Protein 5VOG (pdb70)

Organism: Neisseria gonorrhoeae (NCBI:txid485)

Solvent-accessible surface area: 9625 Å² total; per-residue (Å²): 211,74,107,55,112,92,35,53,28,22,90,88,28,1,74,156,23,0,125,50,2,6,102,92,4,65,113,57,70,52,138,5,53,0,0,0,0,5,4,55,21,0,90,60,0,0,121,28,0,97,75,64,30,148,12,74,54,54,33,0,28,17,46,100,110,110,22,110,66,113,82,54,98,89,119,33,20,33,90,98,108,25,20,111,121,24,48,120,102,5,132,42,90,23,0,0,0,2,17,30,40,1,44,37,46,48,28,10,39,52,0,0,114,34,0,88,156,64,78,23,102,30,7,0,1,0,0,0,0,27,9,104,72,97,53,86,7,65,45,28,176,72,15,48,59,25,10,3,61,85,12,107,64,67,109,9,31,16,3,59,110,31,193,80,70,110,71,10,58,131,52,4,58,80,56,179

Nearest PDB structures (foldseek):
  5vog-assembly1_A-2  TM=1.006E+00  e=4.637E-36  Neisseria gonorrhoeae
  1o57-assembly2_C  TM=6.724E-01  e=1.767E-07  Bacillus subtilis
  6hgs-assembly2_A  TM=7.470E-01  e=2.954E-06  Homo sapiens
  7rmw-assembly2_D  TM=6.927E-01  e=2.216E-06  Bacillus subtilis
  3g6w-assembly1_A  TM=6.531E-01  e=8.313E-06  Saccharolobus solfataricus

Foldseek 3Di:
DDDFAEAFDAPVNLLVLLLQLLVVVVVVPAQAQEEEEEPDQFPSSRVSNCVRNVHYYHYWYKDWDFDQDPNDTDTAIDTPGDPVVPDPVQAQGEYEYEGAEAQQCRVVQVVQVVCVVGRYNAYEYEYAEYEDDHHPHDDDPRHHYTYSDYDYNHHYDYCVVDPPNVVSVVRNVVVD

Secondary structure (DSSP, 8-state):
--SS-EEE--HHHHHHHHHHHHHHHHHT----SEEEEEETTTHHHHHHHHHHH---EEEEEEEEEEEEETTEEEEEEEEEE--SSPPGGGTT--EEEEEEEESSSHHHHHHHHHHTTS--S-EEEEEEEEE-S--SS---TT--EEEEEEE-S-EEE-GGG-SSHHHHHHHHHTT-

Structure (mmCIF, N/CA/C/O backbone):
data_5VOG
#
_entry.id   5VOG
#
_cell.length_a   81.270
_cell.length_b   103.930
_cell.length_c   105.540
_cell.angle_alpha   90.000
_cell.angle_beta   90.000
_cell.angle_gamma   90.000
#
_symmetry.space_group_name_H-M   'F 2 2 2'
#
loop_
_entity.id
_entity.type
_entity.pdbx_description
1 polymer 'Putative phosphoribosyltransferase'
2 non-polymer 1,2-ETHANEDIOL
3 non-polymer "GUANOSINE-5',3'-TETRAPHOSPHATE"
4 non-polymer 'MAGNESIUM ION'
5 water water
#
loop_
_atom_site.group_PDB
_atom_site.id
_atom_site.type_symbol
_atom_site.label_atom_id
_atom_site.label_alt_id
_atom_site.label_comp_id
_atom_site.label_asym_id
_atom_site.label_entity_id
_atom_site.label_seq_id
_atom_site.pdbx_PDB_ins_code
_atom_site.Cartn_x
_atom_site.Cartn_y
_atom_site.Cartn_z
_atom_site.occupancy
_atom_site.B_iso_or_equiv
_atom_site.auth_seq_id
_atom_site.auth_comp_id
_atom_site.auth_asym_id
_atom_site.auth_atom_id
_atom_site.pdbx_PDB_model_num
ATOM 1 N N . HIS A 1 7 ? -1.936 -4.384 16.859 1.00 98.78 -1 HIS A N 1
ATOM 2 C CA . HIS A 1 7 ? -2.201 -5.351 15.799 1.00 98.39 -1 HIS A CA 1
ATOM 3 C C . HIS A 1 7 ? -1.519 -4.950 14.493 1.00 98.05 -1 HIS A C 1
ATOM 4 O O . HIS A 1 7 ? -1.617 -3.804 14.053 1.00 98.75 -1 HIS A O 1
ATOM 11 N N . HIS A 1 8 ? -0.823 -5.908 13.884 1.00 96.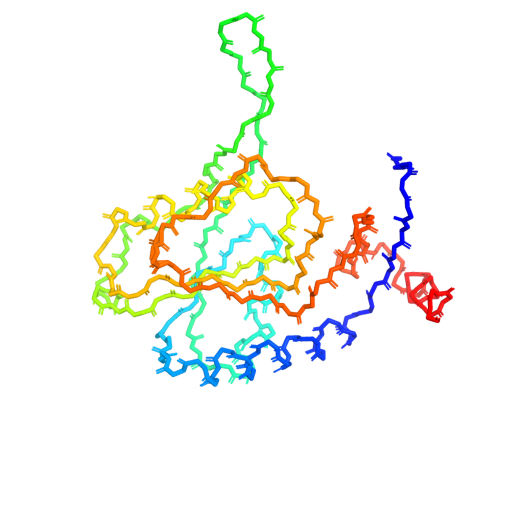28 0 HIS A N 1
ATOM 12 C CA . HIS A 1 8 ? -0.172 -5.716 12.598 1.00 94.00 0 HIS A CA 1
ATOM 13 C C . HIS A 1 8 ? -0.602 -6.832 11.655 1.00 91.22 0 HIS A C 1
ATOM 14 O O . HIS A 1 8 ? -1.048 -7.898 12.086 1.00 91.61 0 HIS A O 1
ATOM 21 N N . MET A 1 9 ? -0.465 -6.577 10.354 1.00 87.31 1 MET A N 1
ATOM 22 C CA . MET A 1 9 ? -0.881 -7.525 9.328 1.00 82.73 1 MET A CA 1
ATOM 23 C C . MET A 1 9 ? 0.286 -8.153 8.577 1.00 77.32 1 MET A C 1
ATOM 24 O O . MET A 1 9 ? 0.058 -8.991 7.697 1.00 78.19 1 MET A O 1
ATOM 26 N N . LYS A 1 10 ? 1.520 -7.777 8.892 1.00 70.13 2 LYS A N 1
ATOM 27 C CA . LYS A 1 10 ? 2.697 -8.325 8.237 1.00 62.59 2 LYS A CA 1
ATOM 28 C C . LYS A 1 10 ? 3.320 -9.422 9.096 1.00 54.11 2 LYS A C 1
ATOM 29 O O . LYS A 1 10 ? 2.882 -9.700 10.214 1.00 51.74 2 LYS A O 1
ATOM 31 N N . GLN A 1 11 ? 4.355 -10.056 8.552 1.00 47.58 3 GLN A N 1
ATOM 32 C CA . GLN A 1 11 ? 5.097 -11.021 9.344 1.00 44.15 3 GLN A CA 1
ATOM 33 C C . GLN A 1 11 ? 5.803 -10.316 10.490 1.00 39.99 3 GLN A C 1
ATOM 34 O O . GLN A 1 11 ? 6.045 -9.105 10.459 1.00 40.03 3 GLN A O 1
ATOM 40 N N . LYS A 1 12 ? 6.135 -11.093 11.513 1.00 36.80 4 LYS A N 1
ATOM 41 C CA . LYS A 1 12 ? 6.725 -10.556 12.726 1.00 34.88 4 LYS A CA 1
ATOM 42 C C . LYS A 1 12 ? 7.987 -11.333 13.059 1.00 33.95 4 LYS A C 1
ATOM 43 O O . LYS A 1 12 ? 8.113 -12.515 12.729 1.00 34.71 4 LYS A O 1
ATOM 49 N N . ILE A 1 13 ? 8.924 -10.657 13.717 1.00 32.15 5 ILE A N 1
ATOM 50 C CA . ILE A 1 13 ? 10.173 -11.277 14.130 1.00 30.45 5 ILE A CA 1
ATOM 51 C C . ILE A 1 13 ? 10.527 -10.754 15.516 1.00 29.72 5 ILE A C 1
ATOM 52 O O . ILE A 1 13 ? 10.221 -9.610 15.866 1.00 30.21 5 ILE A O 1
ATOM 57 N N . TRP A 1 14 ? 11.126 -11.627 16.323 1.00 29.46 6 TRP A N 1
ATOM 58 C CA . TRP A 1 14 ? 11.614 -11.302 17.658 1.00 27.99 6 TRP A CA 1
ATOM 59 C C . TRP A 1 14 ? 13.121 -11.508 17.701 1.00 28.20 6 TRP A C 1
ATOM 60 O O . TRP A 1 14 ? 13.630 -12.518 17.202 1.00 30.51 6 TRP A O 1
ATOM 71 N N . TYR A 1 15 ? 13.833 -10.563 18.315 1.00 27.41 7 TYR A N 1
ATOM 72 C CA . TYR A 1 15 ? 15.279 -10.636 18.460 1.00 27.66 7 TYR A CA 1
ATOM 73 C C . TYR A 1 15 ? 15.643 -10.615 19.935 1.00 27.78 7 TYR A C 1
ATOM 74 O O . TYR A 1 15 ? 15.099 -9.815 20.701 1.00 28.37 7 TYR A O 1
ATOM 83 N N . THR A 1 16 ? 16.575 -11.479 20.328 1.00 27.93 8 THR A N 1
ATOM 84 C CA . THR A 1 16 ? 17.076 -11.445 21.693 1.00 27.18 8 THR A CA 1
ATOM 85 C C . THR A 1 16 ? 18.039 -10.272 21.870 1.00 26.29 8 THR A C 1
ATOM 86 O O . THR A 1 16 ? 18.538 -9.693 20.903 1.00 26.64 8 THR A O 1
ATOM 90 N N . TYR A 1 17 ? 18.300 -9.920 23.134 1.00 25.72 9 TYR A N 1
ATOM 91 C CA . TYR A 1 17 ? 19.337 -8.929 23.408 1.00 24.27 9 TYR A CA 1
ATOM 92 C C . TYR A 1 17 ? 20.659 -9.338 22.777 1.00 24.58 9 TYR A C 1
ATOM 93 O O . TYR A 1 17 ? 21.348 -8.513 22.171 1.00 24.98 9 TYR A O 1
ATOM 102 N N . ASP A 1 18 ? 21.027 -10.617 22.905 1.00 26.00 10 ASP A N 1
ATOM 103 C CA . ASP A 1 18 ? 22.298 -11.082 22.355 1.00 26.98 10 ASP A CA 1
ATOM 104 C C . ASP A 1 18 ? 22.308 -11.020 20.832 1.00 26.77 10 ASP A C 1
ATOM 105 O O . ASP A 1 18 ? 23.339 -10.686 20.234 1.00 27.39 10 ASP A O 1
ATOM 110 N N . ASP A 1 19 ? 21.185 -11.367 20.186 1.00 27.59 11 ASP A N 1
ATOM 111 C CA . ASP A 1 19 ? 21.078 -11.206 18.735 1.00 27.35 11 ASP A CA 1
ATOM 112 C C . ASP A 1 19 ? 21.464 -9.791 18.328 1.00 25.61 11 ASP A C 1
ATOM 113 O O . ASP A 1 19 ? 22.215 -9.578 17.369 1.00 26.99 11 ASP A O 1
ATOM 118 N N . ILE A 1 20 ? 20.936 -8.805 19.051 1.00 25.18 12 ILE A N 1
ATOM 119 C CA . ILE A 1 20 ? 21.159 -7.413 18.689 1.00 24.47 12 ILE A CA 1
ATOM 120 C C . ILE A 1 20 ? 22.596 -7.008 18.981 1.00 24.62 12 ILE A C 1
ATOM 121 O O . ILE A 1 20 ? 23.239 -6.326 18.174 1.00 25.06 12 ILE A O 1
ATOM 126 N N . HIS A 1 21 ? 23.133 -7.451 20.123 1.00 24.58 13 HIS A N 1
ATOM 127 C CA . HIS A 1 21 ? 24.536 -7.208 20.450 1.00 25.11 13 HIS A CA 1
ATOM 128 C C . HIS A 1 21 ? 25.463 -7.688 19.334 1.00 25.19 13 HIS A C 1
ATOM 129 O O . HIS A 1 21 ? 26.401 -6.975 18.950 1.00 25.62 13 HIS A O 1
ATOM 136 N N . ARG A 1 22 ? 25.200 -8.880 18.781 1.00 26.79 14 ARG A N 1
ATOM 137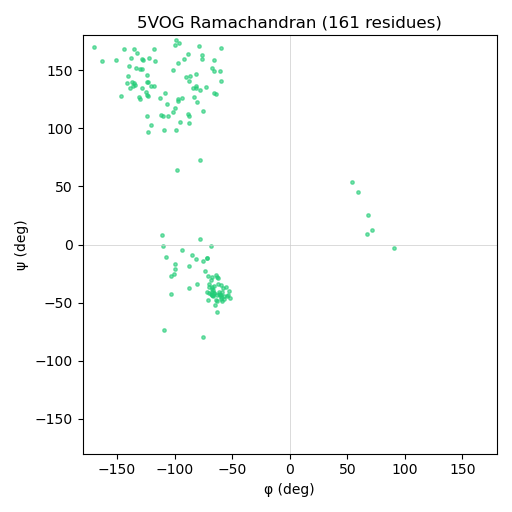 C CA A ARG A 1 22 ? 26.046 -9.404 17.709 0.36 27.30 14 ARG A CA 1
ATOM 138 C CA B ARG A 1 22 ? 26.042 -9.408 17.708 0.64 28.04 14 ARG A CA 1
ATOM 139 C C . ARG A 1 22 ? 25.952 -8.546 16.452 1.00 26.80 14 ARG A C 1
ATOM 140 O O . ARG A 1 22 ? 26.957 -8.339 15.758 1.00 27.51 14 ARG A O 1
ATOM 155 N N . VAL A 1 23 ? 24.756 -8.041 16.133 1.00 25.88 15 VAL A N 1
ATOM 156 C CA . VAL A 1 23 ? 24.615 -7.151 14.982 1.00 26.04 15 VAL A CA 1
ATOM 157 C C . VAL A 1 23 ? 25.373 -5.850 15.221 1.00 25.36 15 VAL A C 1
ATOM 158 O O . VAL A 1 23 ? 26.032 -5.326 14.317 1.00 25.81 15 VAL A O 1
ATOM 162 N N . ILE A 1 24 ? 25.290 -5.306 16.440 1.00 24.70 16 ILE A N 1
ATOM 163 C CA . ILE A 1 24 ? 25.993 -4.063 16.754 1.00 23.64 16 ILE A CA 1
ATOM 164 C C . ILE A 1 24 ? 27.504 -4.231 16.588 1.00 24.28 16 ILE A C 1
ATOM 165 O O . ILE A 1 24 ? 28.187 -3.335 16.077 1.00 24.97 16 ILE A O 1
ATOM 170 N N . LYS A 1 25 ? 28.054 -5.371 17.025 1.00 24.49 17 LYS A N 1
ATOM 171 C CA . LYS A 1 25 ? 29.476 -5.630 16.806 1.00 26.31 17 LYS A CA 1
ATOM 172 C C . LYS A 1 25 ? 29.820 -5.577 15.320 1.00 26.31 17 LYS A C 1
ATOM 173 O O . LYS A 1 25 ? 30.820 -4.965 14.919 1.00 27.56 17 LYS A O 1
ATOM 179 N N . ALA A 1 26 ? 28.985 -6.195 14.484 1.00 26.95 18 ALA A N 1
ATOM 180 C CA . ALA A 1 26 ? 29.229 -6.171 13.044 1.00 28.60 18 ALA A CA 1
ATOM 181 C C . ALA A 1 26 ? 29.048 -4.767 12.476 1.00 28.16 18 ALA A C 1
ATOM 182 O O . ALA A 1 26 ? 29.767 -4.367 11.549 1.00 29.41 18 ALA A O 1
ATOM 184 N N . LEU A 1 27 ? 28.083 -4.014 13.006 1.00 26.99 19 LEU A N 1
ATOM 185 C CA . LEU A 1 27 ? 27.881 -2.637 12.566 1.00 26.07 19 LEU A CA 1
ATOM 186 C C . LEU A 1 27 ? 29.100 -1.778 12.877 1.00 25.25 19 LEU A C 1
ATOM 187 O O . LEU A 1 27 ? 29.539 -0.978 12.041 1.00 25.92 19 LEU A O 1
ATOM 192 N N . ALA A 1 28 ? 29.668 -1.934 14.075 1.00 26.09 20 ALA A N 1
ATOM 193 C CA . ALA A 1 28 ? 30.885 -1.200 14.411 1.00 27.70 20 ALA A CA 1
ATOM 194 C C . ALA A 1 28 ? 32.003 -1.500 13.424 1.00 29.52 20 ALA A C 1
ATOM 195 O O . ALA A 1 28 ? 32.782 -0.608 13.070 1.00 30.31 20 ALA A O 1
ATOM 197 N N . GLU A 1 29 ? 32.101 -2.753 12.972 1.00 31.44 21 GLU A N 1
ATOM 198 C CA A GLU A 1 29 ? 33.141 -3.110 12.012 0.57 33.82 21 GLU A CA 1
ATOM 199 C CA B GLU A 1 29 ? 33.142 -3.109 12.015 0.43 33.45 21 GLU A CA 1
ATOM 200 C C . GLU A 1 29 ? 32.894 -2.451 10.661 1.00 33.23 21 GLU A C 1
ATOM 201 O O . GLU A 1 29 ? 33.841 -2.005 10.000 1.00 35.61 21 GLU A O 1
ATOM 212 N N . LYS A 1 30 ? 31.629 -2.374 10.233 1.00 31.83 22 LYS A N 1
ATOM 213 C CA . LYS A 1 30 ? 31.313 -1.667 8.991 1.00 32.14 22 LYS A CA 1
ATOM 214 C C . LYS A 1 30 ? 31.732 -0.205 9.073 1.00 32.32 22 LYS A C 1
ATOM 215 O O . LYS A 1 30 ? 32.283 0.353 8.113 1.00 33.37 22 LYS A O 1
ATOM 221 N N . ILE A 1 31 ? 31.453 0.435 10.209 1.00 30.33 23 ILE A N 1
ATOM 222 C CA . ILE A 1 31 ? 31.814 1.836 10.401 1.00 29.97 23 ILE A CA 1
ATOM 223 C C . ILE A 1 31 ? 33.327 2.000 10.360 1.00 32.29 23 ILE A C 1
ATOM 224 O O . ILE A 1 31 ? 33.860 2.858 9.645 1.00 32.97 23 ILE A O 1
ATOM 229 N N . ARG A 1 32 ? 34.043 1.161 11.110 1.00 33.75 24 ARG A N 1
ATOM 230 C CA . ARG A 1 32 ? 35.497 1.269 11.166 1.00 36.26 24 ARG A CA 1
ATOM 231 C C . ARG A 1 32 ? 36.127 1.093 9.793 1.00 40.29 24 ARG A C 1
ATOM 232 O O . ARG A 1 32 ? 37.136 1.737 9.486 1.00 42.60 24 ARG A O 1
ATOM 234 N N . ASN A 1 33 ? 35.544 0.243 8.952 1.00 40.56 25 ASN A N 1
ATOM 235 C CA . ASN A 1 33 ? 36.107 -0.026 7.636 1.00 41.89 25 ASN A CA 1
ATOM 236 C C . ASN A 1 33 ? 35.867 1.099 6.637 1.00 40.90 25 ASN A C 1
ATOM 237 O O . ASN A 1 33 ? 36.521 1.118 5.586 1.00 41.87 25 ASN A O 1
ATOM 242 N N . ALA A 1 34 ? 34.963 2.034 6.938 1.00 40.12 26 ALA A N 1
ATOM 243 C CA . ALA A 1 34 ? 34.690 3.146 6.035 1.00 40.53 26 ALA A CA 1
ATOM 244 C C . ALA A 1 34 ? 35.701 4.279 6.156 1.00 42.07 26 ALA A C 1
ATOM 245 O O . ALA A 1 34 ? 35.712 5.169 5.299 1.00 44.83 26 ALA A O 1
ATOM 247 N N . GLY A 1 35 ? 36.541 4.281 7.186 1.00 40.88 27 GLY A N 1
ATOM 248 C CA . GLY A 1 35 ? 37.679 5.173 7.226 1.00 42.79 27 GLY A CA 1
ATOM 249 C C . GLY A 1 35 ? 37.462 6.527 7.868 1.00 42.58 27 GLY A C 1
ATOM 250 O O . GLY A 1 35 ? 38.423 7.303 7.961 1.00 46.09 27 GLY A O 1
ATOM 251 N N . VAL A 1 36 ? 36.247 6.849 8.301 1.00 39.21 28 VAL A N 1
ATOM 252 C CA . VAL A 1 36 ? 35.989 8.070 9.052 1.00 37.80 28 VAL A CA 1
ATOM 253 C C . VAL A 1 36 ? 35.976 7.709 10.530 1.00 35.06 28 VAL A C 1
ATOM 254 O O . VAL A 1 36 ? 35.212 6.833 10.956 1.00 34.63 28 VAL A O 1
ATOM 258 N N . LYS A 1 37 ? 36.827 8.368 11.311 1.00 34.53 29 LYS A N 1
ATOM 259 C CA . LYS A 1 37 ? 36.869 8.166 12.756 1.00 33.47 29 LYS A CA 1
ATOM 260 C C . LYS A 1 37 ? 35.886 9.130 13.406 1.00 31.33 29 LYS A C 1
ATOM 261 O O . LYS A 1 37 ? 36.092 10.348 13.382 1.00 33.03 29 LYS A O 1
ATOM 267 N N . TYR A 1 38 ? 34.819 8.593 13.986 1.00 29.11 30 TYR A N 1
ATOM 268 C CA . TYR A 1 38 ? 33.847 9.441 14.651 1.00 27.11 30 TYR A CA 1
ATOM 269 C C . TYR A 1 38 ? 34.331 9.792 16.050 1.00 27.08 30 TYR A C 1
ATOM 270 O O . TYR A 1 38 ? 35.033 9.015 16.706 1.00 28.57 30 TYR A O 1
ATOM 279 N N . ASP A 1 39 ? 33.979 11.002 16.481 1.00 26.39 31 ASP A N 1
ATOM 280 C CA . ASP A 1 39 ? 34.417 11.544 17.757 1.00 26.76 31 ASP A CA 1
ATOM 281 C C . ASP A 1 39 ? 33.366 11.415 18.843 1.00 25.65 31 ASP A C 1
ATOM 282 O O . ASP A 1 39 ? 33.716 11.434 20.030 1.00 26.12 31 ASP A O 1
ATOM 287 N N . ALA A 1 40 ? 32.102 11.259 18.465 1.00 24.34 32 ALA A N 1
ATOM 288 C CA . ALA A 1 40 ? 31.013 11.113 19.418 1.00 23.49 32 ALA A CA 1
ATOM 289 C C . ALA A 1 40 ? 29.812 10.543 18.682 1.00 21.97 32 ALA A C 1
ATOM 290 O O . ALA A 1 40 ? 29.713 10.644 17.454 1.00 24.24 32 ALA A O 1
ATOM 292 N N . MET A 1 41 ? 28.913 9.927 19.448 1.00 21.33 33 MET A N 1
ATOM 293 C CA . MET A 1 41 ? 27.605 9.498 18.973 1.00 20.30 33 MET A CA 1
ATOM 294 C C . MET A 1 41 ? 26.552 10.493 19.437 1.00 20.30 33 MET A C 1
ATOM 295 O O . MET A 1 41 ? 26.696 11.128 20.486 1.00 22.27 33 MET A O 1
ATOM 300 N N . ILE A 1 42 ? 25.493 10.630 18.645 1.00 19.70 34 ILE A N 1
ATOM 301 C CA . ILE A 1 42 ? 24.279 11.320 19.073 1.00 21.01 34 ILE A CA 1
ATOM 302 C C . ILE A 1 42 ? 23.158 10.294 18.972 1.00 20.06 34 ILE A C 1
ATOM 303 O O . ILE A 1 42 ? 22.684 9.979 17.869 1.00 21.15 34 ILE A O 1
ATOM 308 N N . ALA A 1 43 ? 22.753 9.741 20.117 1.00 20.50 35 ALA A N 1
ATOM 309 C CA . ALA A 1 43 ? 21.681 8.755 20.150 1.00 20.34 35 ALA A CA 1
ATOM 310 C C . ALA A 1 43 ? 20.334 9.457 20.113 1.00 20.16 35 ALA A C 1
ATOM 311 O O . ALA A 1 43 ? 20.121 10.441 20.819 1.00 23.67 35 ALA A O 1
ATOM 313 N N . ILE A 1 44 ? 19.415 8.940 19.304 1.00 19.22 36 ILE A N 1
ATOM 314 C CA . ILE A 1 44 ? 18.047 9.447 19.277 1.00 20.21 36 ILE A CA 1
ATOM 315 C C . ILE A 1 44 ? 17.216 8.569 20.209 1.00 19.75 36 ILE A C 1
ATOM 316 O O . ILE A 1 44 ? 16.886 7.434 19.866 1.00 21.61 36 ILE A O 1
ATOM 321 N N . GLY A 1 45 ? 16.864 9.087 21.390 1.00 20.75 37 GLY A N 1
ATOM 322 C CA . GLY A 1 45 ? 16.024 8.320 22.286 1.00 21.02 37 GLY A CA 1
ATOM 323 C C . GLY A 1 45 ? 14.572 8.321 21.836 1.00 22.16 37 GLY A C 1
ATOM 324 O O . GLY A 1 45 ? 14.146 9.187 21.075 1.00 23.17 37 GLY A O 1
ATOM 325 N N . GLY A 1 46 ? 13.791 7.342 22.300 1.00 21.48 38 GLY A N 1
ATOM 326 C CA . GLY A 1 46 ? 14.239 6.309 23.220 1.00 21.95 38 GLY A CA 1
ATOM 327 C C . GLY A 1 46 ? 14.848 5.094 22.539 1.00 21.57 38 GLY A C 1
ATOM 328 O O . GLY A 1 46 ? 15.582 4.333 23.177 1.00 22.28 38 GLY A O 1
ATOM 329 N N . GLY A 1 47 ? 14.560 4.928 21.244 1.00 22.03 39 GLY A N 1
ATOM 330 C CA . GLY A 1 47 ? 14.949 3.712 20.546 1.00 22.24 39 GLY A CA 1
ATOM 331 C C . GLY A 1 47 ? 16.442 3.587 20.312 1.00 22.03 39 GLY A C 1
ATOM 332 O O . GLY A 1 47 ? 16.966 2.472 20.214 1.00 21.78 39 GLY A O 1
ATOM 333 N N . GLY A 1 48 ? 17.155 4.713 20.228 1.00 20.64 40 GLY A N 1
ATOM 334 C CA . GLY A 1 48 ? 18.581 4.656 19.952 1.00 20.38 40 GLY A CA 1
ATOM 335 C C . GLY A 1 48 ? 19.481 4.453 21.160 1.00 19.86 40 GLY A C 1
ATOM 336 O O . GLY A 1 48 ? 20.682 4.232 20.987 1.00 20.42 40 GLY A O 1
ATOM 337 N N . PHE A 1 49 ? 18.935 4.535 22.379 1.00 19.20 41 PHE A N 1
ATOM 338 C CA . PHE A 1 49 ? 19.776 4.495 23.572 1.00 18.86 41 PHE A CA 1
ATOM 339 C C . PHE A 1 49 ? 20.494 3.155 23.715 1.00 19.37 41 PHE A C 1
ATOM 340 O O . PHE A 1 49 ? 21.697 3.111 23.988 1.00 20.08 41 PHE A O 1
ATOM 348 N N . ILE A 1 50 ? 19.773 2.048 23.577 1.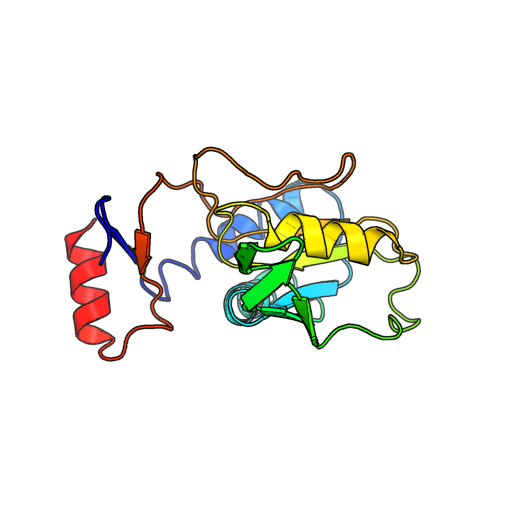00 19.59 42 ILE A N 1
ATOM 349 C CA . ILE A 1 50 ? 20.418 0.753 23.796 1.00 19.33 42 ILE A CA 1
ATOM 350 C C . ILE A 1 50 ? 21.382 0.453 22.647 1.00 19.16 42 ILE A C 1
ATOM 351 O O . ILE A 1 50 ? 22.538 0.105 22.912 1.00 20.24 42 ILE A O 1
ATOM 356 N N . PRO A 1 51 ? 20.995 0.603 21.372 1.00 19.81 43 PRO A N 1
ATOM 357 C CA . PRO A 1 51 ? 22.000 0.466 20.296 1.00 20.00 43 PRO A CA 1
ATOM 358 C C . PRO A 1 51 ? 23.237 1.337 20.481 1.00 19.85 43 PRO A C 1
ATOM 359 O O . PRO A 1 51 ? 24.356 0.862 20.227 1.00 20.14 43 PRO A O 1
ATOM 363 N N . ALA A 1 52 ? 23.074 2.589 20.937 1.00 20.00 44 ALA A N 1
ATOM 364 C CA . ALA A 1 52 ? 24.237 3.464 21.102 1.00 19.66 44 ALA A CA 1
ATOM 365 C C . ALA A 1 52 ? 25.162 2.966 22.207 1.00 20.46 44 ALA A C 1
ATOM 366 O O . ALA A 1 52 ? 26.388 2.977 22.044 1.00 21.07 44 ALA A O 1
ATOM 368 N N . ARG A 1 53 ? 24.609 2.541 23.350 1.00 19.23 45 ARG A N 1
ATOM 369 C CA . ARG A 1 53 ? 25.495 2.080 24.416 1.00 20.11 45 ARG A CA 1
ATOM 370 C C . ARG A 1 53 ? 26.150 0.750 24.053 1.00 20.82 45 ARG A C 1
ATOM 371 O O . ARG A 1 53 ? 27.320 0.527 24.398 1.00 21.57 45 ARG A O 1
ATOM 379 N N . MET A 1 54 ? 25.444 -0.122 23.320 1.00 21.33 46 MET A N 1
ATOM 380 C CA . MET A 1 54 ? 26.104 -1.311 22.786 1.00 21.98 46 MET A CA 1
ATOM 381 C C . MET A 1 54 ? 27.228 -0.923 21.833 1.00 22.42 46 MET A C 1
ATOM 382 O O . MET A 1 54 ? 28.323 -1.499 21.874 1.00 23.68 46 MET A O 1
ATOM 387 N N . LEU A 1 55 ? 26.976 0.064 20.969 1.00 21.93 47 LEU A N 1
ATOM 388 C CA A LEU A 1 55 ? 28.006 0.502 20.039 0.50 22.43 47 LEU A CA 1
ATOM 389 C CA B LEU A 1 55 ? 28.011 0.507 20.037 0.50 21.39 47 LEU A CA 1
ATOM 390 C C . LEU A 1 55 ? 29.213 1.089 20.765 1.00 22.71 47 LEU A C 1
ATOM 391 O O . LEU A 1 55 ? 30.339 0.986 20.273 1.00 24.35 47 LEU A O 1
ATOM 400 N N . ARG A 1 56 ? 29.003 1.703 21.940 1.00 22.39 48 ARG A N 1
ATOM 401 C CA . ARG A 1 56 ? 30.133 2.288 22.660 1.00 21.92 48 ARG A CA 1
ATOM 402 C C . ARG A 1 56 ? 31.140 1.229 23.079 1.00 24.05 48 ARG A C 1
ATOM 403 O O . ARG A 1 56 ? 32.333 1.526 23.212 1.00 25.39 48 ARG A O 1
ATOM 411 N N . CYS A 1 57 ? 30.679 -0.006 23.289 1.00 24.14 49 CYS A N 1
ATOM 412 C CA . CYS A 1 57 ? 31.589 -1.101 23.606 1.00 25.33 49 CYS A CA 1
ATOM 413 C C . CYS A 1 57 ? 32.667 -1.240 22.543 1.00 26.55 49 CYS A C 1
ATOM 414 O O . CYS A 1 57 ? 33.829 -1.538 22.852 1.00 28.89 49 CYS A O 1
ATOM 417 N N . PHE A 1 58 ? 32.300 -1.006 21.285 1.00 25.05 50 PHE A N 1
ATOM 418 C CA . PHE A 1 58 ? 33.185 -1.227 20.157 1.00 26.11 50 PHE A CA 1
ATOM 419 C C . PHE A 1 58 ? 33.788 0.049 19.592 1.00 27.55 50 PHE A C 1
ATOM 420 O O . PHE A 1 58 ? 34.889 -0.003 19.044 1.00 31.77 50 PHE A O 1
ATOM 428 N N . LEU A 1 59 ? 33.120 1.194 19.730 1.00 27.22 51 LEU A N 1
ATOM 429 C CA . LEU A 1 59 ? 33.645 2.441 19.179 1.00 26.74 51 LEU A CA 1
ATOM 430 C C . LEU A 1 59 ? 34.328 3.330 20.209 1.00 27.70 51 LEU A C 1
ATOM 431 O O . LEU A 1 59 ? 35.179 4.143 19.833 1.00 27.64 51 LEU A O 1
ATOM 436 N N . GLU A 1 60 ? 33.962 3.212 21.485 1.00 29.00 52 GLU A N 1
ATOM 437 C CA . GLU A 1 60 ? 34.618 3.916 22.591 1.00 29.36 52 GLU A CA 1
ATOM 438 C C . GLU A 1 60 ? 34.673 5.425 22.360 1.00 27.43 52 GLU A C 1
ATOM 439 O O . GLU A 1 60 ? 35.731 6.057 22.433 1.00 29.38 52 GLU A O 1
ATOM 445 N N . ILE A 1 61 ? 33.505 6.002 22.089 1.00 26.06 53 ILE A N 1
ATOM 446 C CA . ILE A 1 61 ? 33.333 7.446 21.959 1.00 25.35 53 ILE A CA 1
ATOM 447 C C . ILE A 1 61 ? 32.101 7.840 22.767 1.00 23.54 53 ILE A C 1
ATOM 448 O O . ILE A 1 61 ? 31.189 7.017 22.943 1.00 23.31 53 ILE A O 1
ATOM 453 N N . PRO A 1 62 ? 32.036 9.066 23.286 1.00 23.70 54 PRO A N 1
ATOM 454 C CA . PRO A 1 62 ? 30.918 9.444 24.164 1.00 22.81 54 PRO A CA 1
ATOM 455 C C . PRO A 1 62 ? 29.587 9.505 23.431 1.00 21.18 54 PRO A C 1
ATOM 456 O O . PRO A 1 62 ? 29.523 9.813 22.235 1.00 22.35 54 PRO A O 1
ATOM 460 N N . ILE A 1 63 ? 28.510 9.255 24.183 1.00 21.26 55 ILE A N 1
ATOM 461 C CA . ILE A 1 63 ? 27.149 9.273 23.657 1.00 20.45 55 ILE A CA 1
ATOM 462 C C . ILE A 1 63 ? 26.461 10.544 24.135 1.00 21.01 55 ILE A C 1
ATOM 463 O O . ILE A 1 63 ? 26.139 10.678 25.321 1.00 25.02 55 ILE A O 1
ATOM 468 N N . TYR A 1 64 ? 26.195 11.458 23.213 1.00 20.87 56 TYR A N 1
ATOM 469 C CA . TYR A 1 64 ? 25.267 12.553 23.446 1.00 21.38 56 TYR A CA 1
ATOM 470 C C . TYR A 1 64 ? 23.860 12.094 23.068 1.00 21.49 56 TYR A C 1
ATOM 471 O O . TYR A 1 64 ? 23.682 11.078 22.394 1.00 22.01 56 TYR A O 1
ATOM 480 N N . ALA A 1 65 ? 22.848 12.842 23.515 1.00 22.70 57 ALA A N 1
ATOM 481 C CA . ALA A 1 65 ? 21.476 12.379 23.337 1.00 24.17 57 ALA A CA 1
ATOM 482 C C . ALA A 1 65 ? 20.542 13.494 22.888 1.00 21.84 57 ALA A C 1
ATOM 483 O O . ALA A 1 65 ? 20.628 14.631 23.357 1.00 23.86 57 ALA A O 1
ATOM 485 N N . VAL A 1 66 ? 19.647 13.148 21.965 1.00 21.46 58 VAL A N 1
ATOM 486 C CA . VAL A 1 66 ? 18.459 13.927 21.655 1.00 21.50 58 VAL A CA 1
ATOM 487 C C . VAL A 1 66 ? 17.297 12.950 21.734 1.00 22.45 58 VAL A C 1
ATOM 488 O O . VAL A 1 66 ? 17.487 11.736 21.659 1.00 23.14 58 VAL A O 1
ATOM 492 N N . THR A 1 67 ? 16.083 13.476 21.906 1.00 20.62 59 THR A N 1
ATOM 493 C CA . THR A 1 67 ? 14.907 12.616 21.835 1.00 21.69 59 THR A CA 1
ATOM 494 C C . THR A 1 67 ? 13.843 13.305 20.998 1.00 22.22 59 THR A C 1
ATOM 495 O O . THR A 1 67 ? 13.641 14.520 21.099 1.00 23.93 59 THR A O 1
ATOM 499 N N . THR A 1 68 ? 13.174 12.519 20.164 1.00 22.61 60 THR A N 1
ATOM 500 C CA . THR A 1 68 ? 12.039 12.975 19.384 1.00 23.38 60 THR A CA 1
ATOM 501 C C . THR A 1 68 ? 10.830 12.115 19.715 1.00 24.98 60 THR A C 1
ATOM 502 O O . THR A 1 68 ? 10.959 10.993 20.211 1.00 26.16 60 THR A O 1
ATOM 506 N N . ALA A 1 69 ? 9.650 12.643 19.409 1.00 24.55 61 ALA A N 1
ATOM 507 C CA . ALA A 1 69 ? 8.423 11.874 19.535 1.00 24.36 61 ALA A CA 1
ATOM 508 C C . ALA A 1 69 ? 7.425 12.394 18.516 1.00 25.80 61 ALA A C 1
ATOM 509 O O . ALA A 1 69 ? 7.549 13.513 18.015 1.00 26.85 61 ALA A O 1
ATOM 511 N N . TYR A 1 70 ? 6.446 11.558 18.188 1.00 25.16 62 TYR A N 1
ATOM 512 C CA . TYR A 1 70 ? 5.348 11.998 17.347 1.00 26.46 62 TYR A CA 1
ATOM 513 C C . TYR A 1 70 ? 4.256 12.609 18.212 1.00 28.83 62 TYR A C 1
ATOM 514 O O . TYR A 1 70 ? 3.976 12.130 19.317 1.00 30.89 62 TYR A O 1
ATOM 523 N N . TYR A 1 71 ? 3.658 13.688 17.712 1.00 31.16 63 TYR A N 1
ATOM 524 C CA A TYR A 1 71 ? 2.578 14.368 18.407 0.47 33.14 63 TYR A CA 1
ATOM 525 C CA B TYR A 1 71 ? 2.593 14.403 18.398 0.53 32.71 63 TYR A CA 1
ATOM 526 C C . TYR A 1 71 ? 1.443 14.636 17.431 1.00 35.12 63 TYR A C 1
ATOM 527 O O . TYR A 1 71 ? 1.641 14.698 16.216 1.00 36.11 63 TYR A O 1
ATOM 544 N N . ASP A 1 72 ? 0.241 14.783 17.976 1.00 38.90 64 ASP A N 1
ATOM 545 C CA . ASP A 1 72 ? -0.940 15.043 17.156 1.00 46.43 64 ASP A CA 1
ATOM 546 C C . ASP A 1 72 ? -0.917 16.497 16.695 1.00 55.16 64 ASP A C 1
ATOM 547 O O . ASP A 1 72 ? -1.015 17.418 17.513 1.00 57.03 64 ASP A O 1
ATOM 552 N N . SER A 1 73 ? -0.790 16.705 15.386 1.00 61.13 65 SER A N 1
ATOM 553 C CA . SER A 1 73 ? -0.644 18.031 14.798 1.00 68.19 65 SER A CA 1
ATOM 554 C C . SER A 1 73 ? -1.880 18.373 13.976 1.00 73.85 65 SER A C 1
ATOM 555 O O . SER A 1 73 ? -2.266 17.615 13.080 1.00 72.50 65 SER A O 1
ATOM 558 N N . ASP A 1 74 ? -2.486 19.517 14.277 1.00 80.02 66 ASP A N 1
ATOM 559 C CA . ASP A 1 74 ? -3.705 19.976 13.615 1.00 86.17 66 ASP A CA 1
ATOM 560 C C . ASP A 1 74 ? -3.348 21.163 12.725 1.00 91.41 66 ASP A C 1
ATOM 561 O O . ASP A 1 74 ? -3.242 22.297 13.202 1.00 91.58 66 ASP A O 1
ATOM 566 N N . ASN A 1 75 ? -3.173 20.901 11.432 1.00 96.23 67 ASN A N 1
ATOM 567 C CA . ASN A 1 75 ? -2.822 21.929 10.461 1.00 100.94 67 ASN A CA 1
ATOM 568 C C . ASN A 1 75 ? -3.744 21.823 9.257 1.00 104.97 67 ASN A C 1
ATOM 569 O O . ASN A 1 75 ? -3.882 20.745 8.670 1.00 105.32 67 ASN A O 1
ATOM 571 N N . GLU A 1 76 ? -4.373 22.944 8.898 1.00 108.25 68 GLU A N 1
ATOM 572 C CA . GLU A 1 76 ? -5.218 23.042 7.706 1.00 111.03 68 GLU A CA 1
ATOM 573 C C . GLU A 1 76 ? -6.378 22.047 7.754 1.00 112.29 68 GLU A C 1
ATOM 574 O O . GLU A 1 76 ? -6.685 21.365 6.774 1.00 113.28 68 GLU A O 1
ATOM 576 N N . GLY A 1 77 ? -7.029 21.969 8.912 1.00 111.52 69 GLY A N 1
ATOM 577 C CA . GLY A 1 77 ? -8.219 21.148 9.049 1.00 109.45 69 GLY A CA 1
ATOM 578 C C . GLY A 1 77 ? -7.984 19.657 8.958 1.00 106.02 69 GLY A C 1
ATOM 579 O O . GLY A 1 77 ? -8.900 18.915 8.589 1.00 106.98 69 GLY A O 1
ATOM 580 N N . GLN A 1 78 ? -6.780 19.194 9.287 1.00 100.12 70 GLN A N 1
ATOM 581 C CA . GLN A 1 78 ? -6.465 17.772 9.245 1.00 93.30 70 GLN A CA 1
ATOM 582 C C . GLN A 1 78 ? -5.472 17.461 10.353 1.00 84.79 70 GLN A C 1
ATOM 583 O O . GLN A 1 78 ? -4.435 18.123 10.457 1.00 85.70 70 GLN A O 1
ATOM 585 N N . VAL A 1 79 ? -5.788 16.462 11.172 1.00 75.17 71 VAL A N 1
ATOM 586 C CA . VAL A 1 79 ? -4.938 16.065 12.289 1.00 66.35 71 VAL A CA 1
ATOM 587 C C . VAL A 1 79 ? -4.124 14.848 11.873 1.00 59.82 71 VAL A C 1
ATOM 588 O O . VAL A 1 79 ? -4.683 13.788 11.566 1.00 57.62 71 VAL A O 1
ATOM 592 N N . THR A 1 80 ? -2.804 15.003 11.859 1.00 55.72 72 THR A N 1
ATOM 593 C CA . THR A 1 80 ? -1.867 13.921 11.602 1.00 53.88 72 THR A CA 1
ATOM 594 C C . THR A 1 80 ? -0.768 13.964 12.654 1.00 53.05 72 THR A C 1
ATOM 595 O O . THR A 1 80 ? -0.590 14.960 13.360 1.00 52.67 72 THR A O 1
ATOM 599 N N . GLU A 1 81 ? -0.018 12.871 12.748 1.00 52.72 73 GLU A N 1
ATOM 600 C CA . GLU A 1 81 ? 1.130 12.827 13.638 1.00 51.76 73 GLU A CA 1
ATOM 601 C C . GLU A 1 81 ? 2.344 13.438 12.952 1.00 48.40 73 GLU A C 1
ATOM 602 O O . GLU A 1 81 ? 2.618 13.162 11.781 1.00 50.69 73 GLU A O 1
ATOM 608 N N . GLU A 1 82 ? 3.059 14.289 13.686 1.00 41.77 74 GLU A N 1
ATOM 609 C CA . GLU A 1 82 ? 4.292 14.899 13.210 1.00 38.20 74 GLU A CA 1
ATOM 610 C C . GLU A 1 82 ? 5.376 14.723 14.259 1.00 33.97 74 GLU A C 1
ATOM 611 O O . GLU A 1 82 ? 5.092 14.658 15.459 1.00 32.93 74 GLU A O 1
ATOM 613 N N . VAL A 1 83 ? 6.621 14.659 13.803 1.00 31.68 75 VAL A N 1
ATOM 614 C CA A VAL A 1 83 ? 7.736 14.493 14.723 0.55 29.10 75 VAL A CA 1
ATOM 615 C CA B VAL A 1 83 ? 7.763 14.501 14.701 0.45 29.60 75 VAL A CA 1
ATOM 616 C C . VAL A 1 83 ? 8.129 15.850 15.297 1.00 29.36 75 VAL A C 1
ATOM 617 O O . VAL A 1 83 ? 8.140 16.870 14.593 1.00 30.75 75 VAL A O 1
ATOM 624 N N . LYS A 1 84 ? 8.439 15.858 16.598 1.00 28.17 76 LYS A N 1
ATOM 625 C CA . LYS A 1 84 ? 8.895 17.049 17.304 1.00 28.54 76 LYS A CA 1
ATOM 626 C C . LYS A 1 84 ? 10.048 16.691 18.229 1.00 27.35 76 LYS A C 1
ATOM 627 O O . LYS A 1 84 ? 10.227 15.534 18.616 1.00 26.85 76 LYS A O 1
ATOM 629 N N . LYS A 1 85 ? 10.801 17.719 18.615 1.00 28.60 77 LYS A N 1
ATOM 630 C CA . LYS A 1 85 ? 11.827 17.564 19.636 1.00 28.52 77 LYS A CA 1
ATOM 631 C C . LYS A 1 85 ? 11.207 17.408 21.018 1.00 29.23 77 LYS A C 1
ATOM 632 O O . LYS A 1 85 ? 10.304 18.157 21.401 1.00 31.96 77 LYS A O 1
ATOM 638 N N . VAL A 1 86 ? 11.727 16.449 21.777 1.00 27.43 78 VAL A N 1
ATOM 639 C CA . VAL A 1 86 ? 11.456 16.330 23.205 1.00 27.49 78 VAL A CA 1
ATOM 640 C C . VAL A 1 86 ? 12.629 16.839 24.031 1.00 26.03 78 VAL A C 1
ATOM 641 O O . VAL A 1 86 ? 12.438 17.533 25.034 1.00 27.91 78 VAL A O 1
ATOM 645 N N . GLN A 1 87 ? 13.842 16.483 23.618 1.00 24.62 79 GLN A N 1
ATOM 646 C CA . GLN A 1 87 ? 15.084 16.989 24.182 1.00 23.42 79 GLN A CA 1
ATOM 647 C C . GLN A 1 87 ? 16.074 17.188 23.045 1.00 22.72 79 GLN A C 1
ATOM 648 O O . GLN A 1 87 ? 16.166 16.348 22.145 1.00 22.72 79 GLN A O 1
ATOM 654 N N . TRP A 1 88 ? 16.826 18.285 23.084 1.00 23.90 80 TRP A N 1
ATOM 655 C CA . TRP A 1 88 ? 17.784 18.549 22.024 1.00 23.88 80 TRP A CA 1
ATOM 656 C C . TRP A 1 88 ? 19.108 19.000 22.620 1.00 25.90 80 TRP A C 1
ATOM 657 O O . TRP A 1 88 ? 19.225 19.255 23.825 1.00 26.44 80 TRP A O 1
ATOM 668 N N . LEU A 1 89 ? 20.125 19.040 21.756 1.00 28.04 81 LEU A N 1
ATOM 669 C CA A LEU A 1 89 ? 21.455 19.540 22.104 0.60 30.64 81 LEU A CA 1
ATOM 670 C CA B LEU A 1 89 ? 21.450 19.536 22.123 0.40 30.16 81 LEU A CA 1
ATOM 671 C C . LEU A 1 89 ? 21.463 21.034 21.837 1.00 33.03 81 LEU A C 1
ATOM 672 O O . LEU A 1 89 ? 21.776 21.480 20.734 1.00 34.10 81 LEU A O 1
ATOM 681 N N . ASP A 1 90 ? 21.097 21.809 22.855 1.00 36.39 82 ASP A N 1
ATOM 682 C CA . ASP A 1 90 ? 21.002 23.268 22.789 1.00 41.28 82 ASP A CA 1
ATOM 683 C C . ASP A 1 90 ? 21.865 23.897 23.870 1.00 42.49 82 ASP A C 1
ATOM 684 O O . ASP A 1 90 ? 21.542 23.761 25.066 1.00 47.75 82 ASP A O 1
ATOM 689 N N . PRO A 1 91 ? 22.974 24.565 23.533 1.00 37.78 83 PRO A N 1
ATOM 690 C CA . PRO A 1 91 ? 23.647 24.557 22.236 1.00 33.89 83 PRO A CA 1
ATOM 691 C C . PRO A 1 91 ? 24.464 23.285 22.104 1.00 32.19 83 PRO A C 1
ATOM 692 O O . PRO A 1 91 ? 24.618 22.563 23.091 1.00 33.07 83 PRO A O 1
ATOM 696 N N . VAL A 1 92 ? 24.995 23.019 20.923 1.00 30.31 84 VAL A N 1
ATOM 697 C CA . VAL A 1 92 ? 25.984 21.943 20.813 1.00 30.48 84 VAL A CA 1
ATOM 698 C C . VAL A 1 92 ? 27.234 22.341 21.591 1.00 29.80 84 VAL A C 1
ATOM 699 O O . VAL A 1 92 ? 27.730 23.473 21.423 1.00 30.68 84 VAL A O 1
ATOM 703 N N . PRO A 1 93 ? 27.762 21.472 22.455 1.00 31.02 85 PRO A N 1
ATOM 704 C CA . PRO A 1 93 ? 28.958 21.827 23.228 1.00 31.90 85 PRO A CA 1
ATOM 705 C C . PRO A 1 93 ? 30.141 22.137 22.326 1.00 32.39 85 PRO A C 1
ATOM 706 O O . PRO A 1 93 ? 30.283 21.584 21.232 1.00 32.31 85 PRO A O 1
ATOM 710 N N . GLU A 1 94 ? 31.006 23.030 22.811 1.00 33.22 86 GLU A N 1
ATOM 711 C CA . GLU A 1 94 ? 32.124 23.487 21.997 1.00 36.03 86 GLU A CA 1
ATOM 712 C C . GLU A 1 94 ? 33.079 22.351 21.644 1.00 34.16 86 GLU A C 1
ATOM 713 O O . GLU A 1 94 ? 33.717 22.394 20.587 1.00 34.96 86 GLU A O 1
ATOM 719 N N . VAL A 1 95 ? 33.176 21.320 22.492 1.00 32.63 87 VAL A N 1
ATOM 720 C CA A VAL A 1 95 ? 34.094 20.217 22.229 0.55 32.53 87 VAL A CA 1
ATOM 721 C CA B VAL A 1 95 ? 34.104 20.228 22.215 0.45 32.72 87 VAL A CA 1
ATOM 722 C C . VAL A 1 95 ? 33.710 19.451 20.967 1.00 32.26 87 VAL A C 1
ATOM 723 O O . VAL A 1 95 ? 34.544 18.732 20.399 1.00 33.03 87 VAL A O 1
ATOM 730 N N . LEU A 1 96 ? 32.467 19.590 20.503 1.00 31.11 88 LEU A N 1
ATOM 731 C CA . LEU A 1 96 ? 32.027 18.914 19.289 1.00 29.12 88 LEU A CA 1
ATOM 732 C C . LEU A 1 96 ? 32.163 19.767 18.034 1.00 30.32 88 LEU A C 1
ATOM 733 O O . LEU A 1 96 ? 31.906 19.262 16.936 1.00 29.59 88 LEU A O 1
ATOM 738 N N . ARG A 1 97 ? 32.554 21.035 18.161 1.00 31.16 89 ARG A N 1
ATOM 739 C CA . ARG A 1 97 ? 32.654 21.891 16.988 1.00 32.93 89 ARG A CA 1
ATOM 740 C C . ARG A 1 97 ? 33.723 21.359 16.043 1.00 33.98 89 ARG A C 1
ATOM 741 O O . ARG A 1 97 ? 34.850 21.074 16.458 1.00 34.58 89 ARG A O 1
ATOM 749 N N . GLY A 1 98 ? 33.361 21.215 14.771 1.00 34.59 90 GLY A N 1
ATOM 750 C CA . GLY A 1 98 ? 34.298 20.706 13.789 1.00 35.35 90 GLY A CA 1
ATOM 751 C C . GLY A 1 98 ? 34.632 19.239 13.914 1.00 35.11 90 GLY A C 1
ATOM 752 O O . GLY A 1 98 ? 35.578 18.782 13.269 1.00 37.05 90 GLY A O 1
ATOM 753 N N . LYS A 1 99 ? 33.885 18.487 14.715 1.00 32.16 91 LYS A N 1
ATOM 754 C CA . LYS A 1 99 ? 34.142 17.071 14.931 1.00 31.81 91 LYS A CA 1
ATOM 755 C C . LYS A 1 99 ? 33.208 16.217 14.079 1.00 30.26 91 LYS A C 1
ATOM 756 O O . LYS A 1 99 ? 32.269 16.706 13.448 1.00 31.25 91 LYS A O 1
ATOM 762 N N . ASN A 1 100 ? 33.479 14.914 14.076 1.00 29.41 92 ASN A N 1
ATOM 763 C CA . ASN A 1 100 ? 32.665 13.935 13.367 1.00 28.14 92 ASN A CA 1
ATOM 764 C C . ASN A 1 100 ? 31.691 13.304 14.353 1.00 26.77 92 ASN A C 1
ATOM 765 O O . ASN A 1 100 ? 32.116 12.765 15.380 1.00 27.41 92 ASN A O 1
ATOM 770 N N . VAL A 1 101 ? 30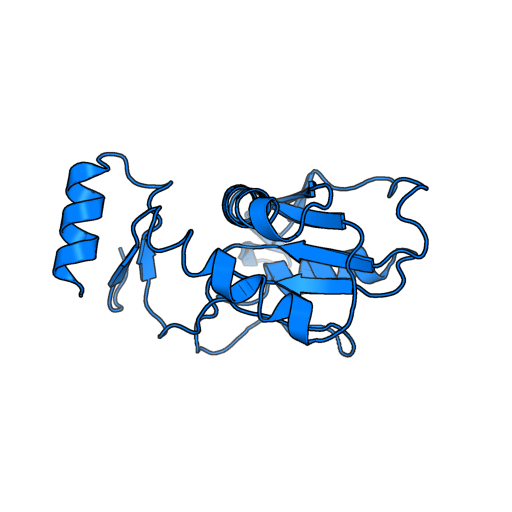.396 13.349 14.045 1.00 25.86 93 VAL A N 1
ATOM 771 C CA . VAL A 1 101 ? 29.384 12.803 14.947 1.00 23.79 93 VAL A CA 1
ATOM 772 C C . VAL A 1 101 ? 28.560 11.750 14.218 1.00 23.34 93 VAL A C 1
ATOM 773 O O . VAL A 1 101 ? 28.223 11.904 13.037 1.00 24.15 93 VAL A O 1
ATOM 777 N N . LEU A 1 102 ? 28.243 10.670 14.934 1.00 23.17 94 LEU A N 1
ATOM 778 C CA . LEU A 1 102 ? 27.517 9.518 14.403 1.00 21.78 94 LEU A CA 1
ATOM 779 C C . LEU A 1 102 ? 26.144 9.475 15.065 1.00 21.82 94 LEU A C 1
ATOM 780 O O . LEU A 1 102 ? 26.035 9.200 16.265 1.00 22.36 94 LEU A O 1
ATOM 785 N N . VAL A 1 103 ? 25.099 9.732 14.284 1.00 21.60 95 VAL A N 1
ATOM 786 C CA . VAL A 1 103 ? 23.725 9.654 14.772 1.00 21.05 95 VAL A CA 1
ATOM 787 C C . VAL A 1 103 ? 23.324 8.184 14.828 1.00 20.74 95 VAL A C 1
ATOM 788 O O . VAL A 1 103 ? 23.567 7.442 13.875 1.00 24.34 95 VAL A O 1
ATOM 792 N N . VAL A 1 104 ? 22.718 7.749 15.940 1.00 20.84 96 VAL A N 1
ATOM 793 C CA . VAL A 1 104 ? 22.406 6.334 16.165 1.00 20.41 96 VAL A CA 1
ATOM 794 C C . VAL A 1 104 ? 20.916 6.172 16.453 1.00 20.60 96 VAL A C 1
ATOM 795 O O . VAL A 1 104 ? 20.362 6.880 17.300 1.00 20.75 96 VAL A O 1
ATOM 799 N N . ASP A 1 105 ? 20.266 5.225 15.770 1.00 19.72 97 ASP A N 1
ATOM 800 C CA . ASP A 1 105 ? 18.877 4.897 16.076 1.00 20.17 97 ASP A CA 1
ATOM 801 C C . ASP A 1 105 ? 18.668 3.399 15.894 1.00 20.51 97 ASP A C 1
ATOM 802 O O . ASP A 1 105 ? 19.535 2.700 15.365 1.00 20.50 97 ASP A O 1
ATOM 807 N N . GLU A 1 106 ? 17.519 2.887 16.364 1.00 21.42 98 GLU A N 1
ATOM 808 C CA . GLU A 1 106 ? 17.344 1.432 16.301 1.00 21.47 98 GLU A CA 1
ATOM 809 C C . GLU A 1 106 ? 16.746 0.951 14.978 1.00 21.52 98 GLU A C 1
ATOM 810 O O . GLU A 1 106 ? 17.149 -0.108 14.488 1.00 22.49 98 GLU A O 1
ATOM 816 N N . VAL A 1 107 ? 15.809 1.683 14.372 1.00 21.64 99 VAL A N 1
ATOM 817 C CA . VAL A 1 107 ? 15.128 1.175 13.183 1.00 22.66 99 VAL A CA 1
ATOM 818 C C . VAL A 1 107 ? 14.956 2.285 12.158 1.00 22.74 99 VAL A C 1
ATOM 819 O O . VAL A 1 107 ? 14.615 3.425 12.496 1.00 23.39 99 VAL A O 1
ATOM 823 N N . ASP A 1 108 ? 15.257 1.946 10.904 1.00 23.23 100 ASP A N 1
ATOM 824 C CA . ASP A 1 108 ? 14.984 2.750 9.719 1.00 23.56 100 ASP A CA 1
ATOM 825 C C . ASP A 1 108 ? 13.703 2.177 9.117 1.00 24.47 100 ASP A C 1
ATOM 826 O O . ASP A 1 108 ? 13.725 1.148 8.428 1.00 25.02 100 ASP A O 1
ATOM 831 N N . ASP A 1 109 ? 12.581 2.828 9.419 1.00 25.23 101 ASP A N 1
ATOM 832 C CA . ASP A 1 109 ? 11.265 2.390 8.970 1.00 25.42 101 ASP A CA 1
ATOM 833 C C . ASP A 1 109 ? 10.731 3.350 7.915 1.00 26.00 101 ASP A C 1
ATOM 834 O O . ASP A 1 109 ? 10.714 3.013 6.729 1.00 27.47 101 ASP A O 1
ATOM 839 N N . SER A 1 110 ? 10.311 4.555 8.308 1.00 26.93 102 SER A N 1
ATOM 840 C CA . SER A 1 110 ? 9.816 5.545 7.354 1.00 26.52 102 SER A CA 1
ATOM 841 C C . SER A 1 110 ? 10.843 6.608 6.989 1.00 26.39 102 SER A C 1
ATOM 842 O O . SER A 1 110 ? 10.647 7.318 5.999 1.00 26.61 102 SER A O 1
ATOM 845 N N . ARG A 1 111 ? 11.907 6.750 7.777 1.00 25.05 103 ARG A N 1
ATOM 846 C CA . ARG A 1 111 ? 12.929 7.794 7.684 1.00 25.38 103 ARG A CA 1
ATOM 847 C C . ARG A 1 111 ? 12.417 9.188 8.014 1.00 26.65 103 ARG A C 1
ATOM 848 O O . ARG A 1 111 ? 13.163 10.160 7.842 1.00 26.13 103 ARG A O 1
ATOM 856 N N . VAL A 1 112 ? 11.186 9.320 8.514 1.00 25.36 104 VAL A N 1
ATOM 857 C CA . VAL A 1 112 ? 10.682 10.644 8.863 1.00 26.27 104 VAL A CA 1
ATOM 858 C C . VAL A 1 112 ? 11.447 11.217 10.055 1.00 25.78 104 VAL A C 1
ATOM 859 O O . VAL A 1 112 ? 11.840 12.390 10.042 1.00 26.72 104 VAL A O 1
ATOM 863 N N . THR A 1 113 ? 11.708 10.406 11.087 1.00 23.30 105 THR A N 1
ATOM 864 C CA . THR A 1 113 ? 12.494 10.920 12.209 1.00 23.06 105 THR A CA 1
ATOM 865 C C . THR A 1 113 ? 13.928 11.175 11.785 1.00 22.20 105 THR A C 1
ATOM 866 O O . THR A 1 113 ? 14.528 12.196 12.156 1.00 22.50 105 THR A O 1
ATOM 870 N N . MET A 1 114 ? 14.494 10.242 11.016 1.00 23.42 106 MET A N 1
ATOM 871 C CA . MET A 1 114 ? 15.881 10.363 10.591 1.00 24.01 106 MET A CA 1
ATOM 872 C C . MET A 1 114 ? 16.101 11.640 9.787 1.00 24.05 106 MET A C 1
ATOM 873 O O . MET A 1 114 ? 17.057 12.384 10.034 1.00 24.64 106 MET A O 1
ATOM 878 N N . GLU A 1 115 ? 15.218 11.912 8.818 1.00 25.20 107 GLU A N 1
ATOM 879 C CA . GLU A 1 115 ? 15.349 13.136 8.032 1.00 25.29 107 GLU A CA 1
ATOM 880 C C . GLU A 1 115 ? 15.247 14.372 8.914 1.00 25.21 107 GLU A C 1
ATOM 881 O O . GLU A 1 115 ? 16.023 15.322 8.758 1.00 26.83 107 GLU A O 1
ATOM 887 N N . PHE A 1 116 ? 14.288 14.376 9.844 1.00 24.70 108 PHE A N 1
ATOM 888 C CA . PHE A 1 116 ? 14.110 15.516 10.735 1.00 24.40 108 PHE A CA 1
ATOM 889 C C . PHE A 1 116 ? 15.378 15.777 11.539 1.00 23.63 108 PHE A C 1
ATOM 890 O O . PHE A 1 116 ? 15.864 16.914 11.612 1.00 26.39 108 PHE A O 1
ATOM 898 N N . CYS A 1 117 ? 15.940 14.725 12.136 1.00 22.30 109 CYS A N 1
ATOM 899 C CA . CYS A 1 117 ? 17.103 14.918 12.993 1.00 23.35 109 CYS A CA 1
ATOM 900 C C . CYS A 1 117 ? 18.334 15.306 12.188 1.00 23.78 109 CYS A C 1
ATOM 901 O O . CYS A 1 117 ? 19.120 16.152 12.626 1.00 25.40 109 CYS A O 1
ATOM 904 N N . LEU A 1 118 ? 18.545 14.670 11.030 1.00 24.06 110 LEU A N 1
ATOM 905 C CA . LEU A 1 118 ? 19.717 15.000 10.227 1.00 24.50 110 LEU A CA 1
ATOM 906 C C . LEU A 1 118 ? 19.641 16.428 9.703 1.00 27.09 110 LEU A C 1
ATOM 907 O O . LEU A 1 118 ? 20.645 17.150 9.709 1.00 27.79 110 LEU A O 1
ATOM 912 N N . LYS A 1 119 ? 18.462 16.856 9.242 1.00 28.17 111 LYS A N 1
ATOM 913 C CA . LYS A 1 119 ? 18.316 18.239 8.795 1.00 28.96 111 LYS A CA 1
ATOM 914 C C . LYS A 1 119 ? 18.642 19.217 9.917 1.00 28.68 111 LYS A C 1
ATOM 915 O O . LYS A 1 119 ? 19.302 20.237 9.689 1.00 32.05 111 LYS A O 1
ATOM 921 N N . GLU A 1 120 ? 18.194 18.920 11.139 1.00 26.96 112 GLU A N 1
ATOM 922 C CA . GLU A 1 120 ? 18.484 19.816 12.250 1.00 26.50 112 GLU A CA 1
ATOM 923 C C . GLU A 1 120 ? 19.967 19.822 12.590 1.00 26.63 112 GLU A C 1
ATOM 924 O O . GLU A 1 120 ? 20.534 20.879 12.879 1.00 28.01 112 GLU A O 1
ATOM 930 N N . LEU A 1 121 ? 20.615 18.652 12.570 1.00 25.42 113 LEU A N 1
ATOM 931 C CA . LEU A 1 121 ? 22.024 18.593 12.942 1.00 26.30 113 LEU A CA 1
ATOM 932 C C . LEU A 1 121 ? 22.936 19.183 11.872 1.00 28.12 113 LEU A C 1
ATOM 933 O O . LEU A 1 121 ? 24.048 19.617 12.196 1.00 29.75 113 LEU A O 1
ATOM 938 N N . LEU A 1 122 ? 22.488 19.243 10.617 1.00 28.85 114 LEU A N 1
ATOM 939 C CA . LEU A 1 122 ? 23.291 19.888 9.585 1.00 30.76 114 LEU A CA 1
ATOM 940 C C . LEU A 1 122 ? 23.334 21.402 9.741 1.00 33.70 114 LEU A C 1
ATOM 941 O O . LEU A 1 122 ? 24.137 22.055 9.066 1.00 36.19 114 LEU A O 1
ATOM 946 N N . LYS A 1 123 ? 22.485 21.974 10.598 1.00 33.56 115 LYS A N 1
ATOM 947 C CA . LYS A 1 123 ? 22.577 23.390 10.931 1.00 34.02 115 LYS A CA 1
ATOM 948 C C . LYS A 1 123 ? 23.775 23.709 11.809 1.00 33.60 115 LYS A C 1
ATOM 949 O O . LYS A 1 123 ? 24.099 24.890 11.983 1.00 36.00 115 LYS A O 1
ATOM 955 N N . GLU A 1 124 ? 24.431 22.696 12.361 1.00 31.44 116 GLU A N 1
ATOM 956 C CA . GLU A 1 124 ? 25.508 22.886 13.317 1.00 31.15 116 GLU A CA 1
ATOM 957 C C . GLU A 1 124 ? 26.860 22.836 12.619 1.00 34.14 116 GLU A C 1
ATOM 958 O O . GLU A 1 124 ? 26.970 22.526 11.431 1.00 38.21 116 GLU A O 1
ATOM 964 N N . ASP A 1 125 ? 27.901 23.131 13.388 1.00 34.96 117 ASP A N 1
ATOM 965 C CA . ASP A 1 125 ? 29.262 23.207 12.862 1.00 39.68 117 ASP A CA 1
ATOM 966 C C . ASP A 1 125 ? 30.010 21.901 13.126 1.00 39.29 117 ASP A C 1
ATOM 967 O O . ASP A 1 125 ? 30.987 21.846 13.870 1.00 43.38 117 ASP A O 1
ATOM 972 N N . PHE A 1 126 ? 29.516 20.830 12.515 1.00 36.57 118 PHE A N 1
ATOM 973 C CA . PHE A 1 126 ? 30.200 19.546 12.516 1.00 34.41 118 PHE A CA 1
ATOM 974 C C . PHE A 1 126 ? 30.995 19.383 11.227 1.00 35.82 118 PHE A C 1
ATOM 975 O O . PHE A 1 126 ? 30.686 19.990 10.200 1.00 37.22 118 PHE A O 1
ATOM 983 N N . ASP A 1 127 ? 32.025 18.542 11.291 1.00 36.10 119 ASP A N 1
ATOM 984 C CA . ASP A 1 127 ? 32.742 18.135 10.089 1.00 38.68 119 ASP A CA 1
ATOM 985 C C . ASP A 1 127 ? 31.907 17.122 9.313 1.00 40.08 119 ASP A C 1
ATOM 986 O O . ASP A 1 127 ? 31.262 17.473 8.319 1.00 44.05 119 ASP A O 1
ATOM 991 N N . THR A 1 128 ? 31.920 15.865 9.747 1.00 37.90 120 THR A N 1
ATOM 992 C CA . THR A 1 128 ? 31.123 14.807 9.140 1.00 36.63 120 THR A CA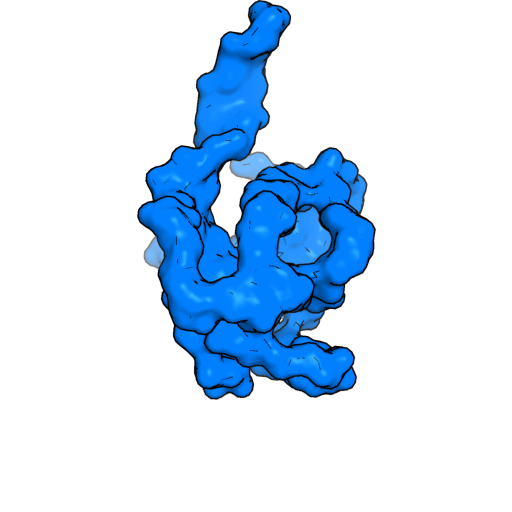 1
ATOM 993 C C . THR A 1 128 ? 29.992 14.432 10.084 1.00 33.46 120 THR A C 1
ATOM 994 O O . THR A 1 128 ? 30.226 14.194 11.273 1.00 34.53 120 THR A O 1
ATOM 998 N N . VAL A 1 129 ? 28.772 14.391 9.554 1.00 30.33 121 VAL A N 1
ATOM 999 C CA . VAL A 1 129 ? 27.627 13.777 10.217 1.00 27.88 121 VAL A CA 1
ATOM 1000 C C . VAL A 1 129 ? 27.332 12.470 9.496 1.00 27.32 121 VAL A C 1
ATOM 1001 O O . VAL A 1 129 ? 27.072 12.471 8.288 1.00 29.79 121 VAL A O 1
ATOM 1005 N N . GLY A 1 130 ? 27.382 11.355 10.232 1.00 25.82 122 GLY A N 1
ATOM 1006 C CA . GLY A 1 130 ? 27.004 10.063 9.710 1.00 25.49 122 GLY A CA 1
ATOM 1007 C C . GLY A 1 130 ? 25.815 9.512 10.485 1.00 24.86 122 GLY A C 1
ATOM 1008 O O . GLY A 1 130 ? 25.428 10.043 11.534 1.00 26.27 122 GLY A O 1
ATOM 1009 N N . VAL A 1 131 ? 25.223 8.447 9.957 1.00 24.33 123 VAL A N 1
ATOM 1010 C CA . VAL A 1 131 ? 24.097 7.816 10.634 1.00 25.39 123 VAL A CA 1
ATOM 1011 C C . VAL A 1 131 ? 24.283 6.305 10.632 1.00 25.10 123 VAL A C 1
ATOM 1012 O O . VAL A 1 131 ? 24.730 5.712 9.641 1.00 26.19 123 VAL A O 1
ATOM 1016 N N . ALA A 1 132 ? 23.981 5.693 11.776 1.00 24.69 124 ALA A N 1
ATOM 1017 C CA . ALA A 1 132 ? 24.071 4.254 11.976 1.00 23.80 124 ALA A CA 1
ATOM 1018 C C . ALA A 1 132 ? 22.766 3.775 12.590 1.00 22.03 124 ALA A C 1
ATOM 1019 O O . ALA A 1 132 ? 22.339 4.300 13.624 1.00 23.58 124 ALA A O 1
ATOM 1021 N N . VAL A 1 133 ? 22.121 2.797 11.961 1.00 22.69 125 VAL A N 1
ATOM 1022 C CA A VAL A 1 133 ? 20.883 2.232 12.482 0.62 23.74 125 VAL A CA 1
ATOM 1023 C CA B VAL A 1 133 ? 20.872 2.233 12.455 0.38 24.00 125 VAL A CA 1
ATOM 1024 C C . VAL A 1 133 ? 21.060 0.733 12.652 1.00 23.30 125 VAL A C 1
ATOM 1025 O O . VAL A 1 133 ? 21.765 0.080 11.877 1.00 23.80 125 VAL A O 1
ATOM 1032 N N . LEU A 1 134 ? 20.432 0.192 13.694 1.00 22.49 126 LEU A N 1
ATOM 1033 C CA . LEU A 1 134 ? 20.520 -1.240 13.947 1.00 22.29 126 LEU A CA 1
ATOM 1034 C C . LEU A 1 134 ? 19.856 -2.038 12.828 1.00 23.66 126 LEU A C 1
ATOM 1035 O O . LEU A 1 134 ? 20.471 -2.943 12.243 1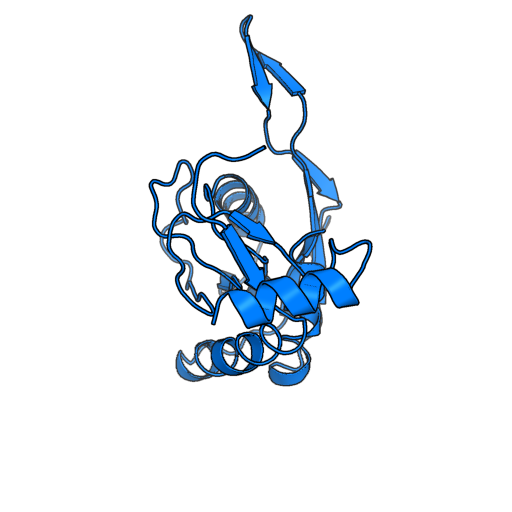.00 23.61 126 LEU A O 1
ATOM 1040 N N . HIS A 1 135 ? 18.608 -1.701 12.501 1.00 22.69 127 HIS A N 1
ATOM 1041 C CA . HIS A 1 135 ? 17.802 -2.431 11.530 1.00 22.35 127 HIS A CA 1
ATOM 1042 C C . HIS A 1 135 ? 17.316 -1.494 10.441 1.00 23.93 127 HIS A C 1
ATOM 1043 O O . HIS A 1 135 ? 16.706 -0.459 10.736 1.00 24.74 127 HIS A O 1
ATOM 1050 N N . GLU A 1 136 ? 17.550 -1.880 9.185 1.00 24.00 128 GLU A N 1
ATOM 1051 C CA . GLU A 1 136 ? 17.074 -1.145 8.017 1.00 24.52 128 GLU A CA 1
ATOM 1052 C C . GLU A 1 136 ? 15.974 -1.957 7.343 1.00 25.31 128 GLU A C 1
ATOM 1053 O O . GLU A 1 136 ? 16.248 -3.003 6.747 1.00 27.29 128 GLU A O 1
ATOM 1059 N N . LYS A 1 137 ? 14.736 -1.471 7.416 1.00 24.34 129 LYS A N 1
ATOM 1060 C CA . LYS A 1 137 ? 13.633 -2.142 6.740 1.00 26.03 129 LYS A CA 1
ATOM 1061 C C . LYS A 1 137 ? 13.597 -1.767 5.264 1.00 27.39 129 LYS A C 1
ATOM 1062 O O . LYS A 1 137 ? 13.696 -0.588 4.907 1.00 27.17 129 LYS A O 1
ATOM 1068 N N . ILE A 1 138 ? 13.428 -2.774 4.413 1.00 27.57 130 ILE A N 1
ATOM 1069 C CA . ILE A 1 138 ? 13.349 -2.580 2.967 1.00 28.30 130 ILE A CA 1
ATOM 1070 C C . ILE A 1 138 ? 11.893 -2.289 2.617 1.00 28.84 130 ILE A C 1
ATOM 1071 O O . ILE A 1 138 ? 11.049 -3.185 2.598 1.00 29.16 130 ILE A O 1
ATOM 1076 N N . LYS A 1 139 ? 11.603 -1.024 2.334 1.00 27.82 131 LYS A N 1
ATOM 1077 C CA . LYS A 1 139 ? 10.241 -0.551 2.130 1.00 27.86 131 LYS A CA 1
ATOM 1078 C C . LYS A 1 139 ? 10.326 0.867 1.585 1.00 28.90 131 LYS A C 1
ATOM 1079 O O . LYS A 1 139 ? 11.399 1.475 1.550 1.00 29.20 131 LYS A O 1
ATOM 1085 N N . ALA A 1 140 ? 9.184 1.383 1.144 1.00 32.10 132 ALA A N 1
ATOM 1086 C CA . ALA A 1 140 ? 9.134 2.772 0.714 1.00 32.54 132 ALA A CA 1
ATOM 1087 C C . ALA A 1 140 ? 9.385 3.692 1.900 1.00 32.38 132 ALA A C 1
ATOM 1088 O O . ALA A 1 140 ? 9.062 3.371 3.048 1.00 33.57 132 ALA A O 1
ATOM 1090 N N . LYS A 1 141 ? 9.976 4.843 1.608 1.00 30.45 133 LYS A N 1
ATOM 1091 C CA . LYS A 1 141 ? 10.428 5.776 2.632 1.00 29.70 133 LYS A CA 1
ATOM 1092 C C . LYS A 1 141 ? 9.768 7.127 2.409 1.00 31.82 133 LYS A C 1
ATOM 1093 O O . LYS A 1 141 ? 9.805 7.672 1.301 1.00 34.56 133 LYS A O 1
ATOM 1099 N N . ALA A 1 142 ? 9.150 7.661 3.457 1.00 29.94 134 ALA A N 1
ATOM 1100 C CA . ALA A 1 142 ? 8.619 9.014 3.364 1.00 30.94 134 ALA A CA 1
ATOM 1101 C C . ALA A 1 142 ? 9.713 10.053 3.568 1.00 32.69 134 ALA A C 1
ATOM 1102 O O . ALA A 1 142 ? 9.680 11.118 2.937 1.00 35.03 134 ALA A O 1
ATOM 1104 N N . GLY A 1 143 ? 10.699 9.751 4.419 1.00 31.61 135 GLY A N 1
ATOM 1105 C CA . GLY A 1 143 ? 11.811 10.652 4.623 1.00 31.30 135 GLY A CA 1
ATOM 1106 C C . GLY A 1 143 ? 12.980 10.360 3.701 1.00 32.01 135 GLY A C 1
ATOM 1107 O O . GLY A 1 143 ? 13.112 9.258 3.165 1.00 33.43 135 GLY A O 1
ATOM 1108 N N . LYS A 1 144 ? 13.832 11.371 3.532 1.00 32.08 136 LYS A N 1
ATOM 1109 C CA . LYS A 1 144 ? 15.012 11.293 2.682 1.00 34.89 136 LYS A CA 1
ATOM 1110 C C . LYS A 1 144 ? 16.255 11.639 3.491 1.00 35.16 136 LYS A C 1
ATOM 1111 O O . LYS A 1 144 ? 16.235 12.557 4.318 1.00 37.26 136 LYS A O 1
ATOM 1113 N N . ILE A 1 145 ? 17.333 10.907 3.245 1.00 36.15 137 ILE A N 1
ATOM 1114 C CA . ILE A 1 145 ? 18.615 11.183 3.898 1.00 37.93 137 ILE A CA 1
ATOM 1115 C C . ILE A 1 145 ? 19.333 12.285 3.121 1.00 40.65 137 ILE A C 1
ATOM 1116 O O . ILE A 1 145 ? 19.517 12.145 1.903 1.00 40.25 137 ILE A O 1
ATOM 1121 N N . PRO A 1 146 ? 19.760 13.365 3.776 1.00 43.23 138 PRO A N 1
ATOM 1122 C CA . PRO A 1 146 ? 20.465 14.436 3.061 1.00 47.52 138 PRO A CA 1
ATOM 1123 C C . PRO A 1 146 ? 21.708 13.923 2.345 1.00 52.76 138 PRO A C 1
ATOM 1124 O O . PRO A 1 146 ? 22.253 12.862 2.661 1.00 51.32 138 PRO A O 1
ATOM 1128 N N A GLU A 1 147 ? 22.172 14.727 1.382 0.27 55.87 139 GLU A N 1
ATOM 1129 N N B GLU A 1 147 ? 22.152 14.707 1.367 0.73 55.77 139 GLU A N 1
ATOM 1130 C CA A GLU A 1 147 ? 23.068 14.244 0.332 0.27 58.66 139 GLU A CA 1
ATOM 1131 C CA B GLU A 1 147 ? 23.325 14.353 0.585 0.73 58.78 139 GLU A CA 1
ATOM 1132 C C A GLU A 1 147 ? 24.339 13.613 0.894 0.27 56.67 139 GLU A C 1
ATOM 1133 C C B GLU A 1 147 ? 24.590 14.456 1.423 0.73 56.57 139 GLU A C 1
ATOM 1134 O O A GLU A 1 147 ? 24.592 12.419 0.699 0.27 56.73 139 GLU A O 1
ATOM 1135 O O B GLU A 1 147 ? 24.725 15.345 2.269 0.73 57.21 139 GLU A O 1
ATOM 1146 N N A GLY A 1 148 ? 25.165 14.405 1.572 0.27 54.65 140 GLY A N 1
ATOM 1147 N N B GLY A 1 148 ? 25.518 13.531 1.186 0.73 53.90 140 GLY A N 1
ATOM 1148 C CA A GLY A 1 148 ? 26.475 13.934 1.984 0.27 52.09 140 GLY A CA 1
ATOM 1149 C CA B GLY A 1 148 ? 26.815 13.574 1.827 0.73 51.66 140 GLY A CA 1
ATOM 1150 C C A GLY A 1 148 ? 26.560 13.407 3.401 0.27 49.60 140 GLY A C 1
ATOM 1151 C C B GLY A 1 148 ? 26.871 13.025 3.233 0.73 49.65 140 GLY A C 1
ATOM 1152 O O A GLY A 1 148 ? 27.291 13.957 4.231 0.27 50.16 140 GLY A O 1
ATOM 1153 O O B GLY A 1 148 ? 27.876 13.239 3.921 0.73 50.47 140 GLY A O 1
ATOM 1154 N N . ILE A 1 149 ? 25.832 12.334 3.687 1.00 45.85 141 ILE A N 1
ATOM 1155 C CA . ILE A 1 149 ? 25.809 11.739 5.023 1.00 39.86 141 ILE A CA 1
ATOM 1156 C C . ILE A 1 149 ? 26.095 10.248 4.888 1.00 34.42 141 ILE A C 1
ATOM 1157 O O . ILE A 1 149 ? 25.289 9.521 4.285 1.00 34.14 141 ILE A O 1
ATOM 1162 N N . PRO A 1 150 ? 27.225 9.755 5.397 1.00 30.44 142 PRO A N 1
ATOM 1163 C CA . PRO A 1 150 ? 27.468 8.308 5.383 1.00 29.06 142 PRO A CA 1
ATOM 1164 C C . PRO A 1 150 ? 26.384 7.575 6.158 1.00 27.82 142 PRO A C 1
ATOM 1165 O O . PRO A 1 150 ? 25.925 8.031 7.205 1.00 28.42 142 PRO A O 1
ATOM 1169 N N . TYR A 1 151 ? 25.976 6.429 5.632 1.00 27.12 143 TYR A N 1
ATOM 1170 C CA . TYR A 1 151 ? 24.889 5.642 6.192 1.00 27.16 143 TYR A CA 1
ATOM 1171 C C . TYR A 1 151 ? 25.341 4.204 6.398 1.00 26.24 143 TYR A C 1
ATOM 1172 O O . TYR A 1 151 ? 25.933 3.589 5.503 1.00 29.74 143 TYR A O 1
ATOM 1181 N N . PHE A 1 152 ? 25.016 3.660 7.572 1.00 25.78 144 PHE A N 1
ATOM 1182 C CA . PHE A 1 152 ? 25.326 2.280 7.913 1.00 25.30 144 PHE A CA 1
ATOM 1183 C C . PHE A 1 152 ? 24.118 1.654 8.589 1.00 24.02 144 PHE A C 1
ATOM 1184 O O . PHE A 1 152 ? 23.502 2.268 9.459 1.00 25.66 144 PHE A O 1
ATOM 1192 N N . SER A 1 153 ? 23.790 0.431 8.208 1.00 25.68 145 SER A N 1
ATOM 1193 C CA . SER A 1 153 ? 22.801 -0.332 8.945 1.00 24.74 145 SER A CA 1
ATOM 1194 C C . SER A 1 153 ? 23.404 -1.658 9.379 1.00 26.10 145 SER A C 1
ATOM 1195 O O . SER A 1 153 ? 24.242 -2.235 8.685 1.00 27.10 145 SER A O 1
ATOM 1198 N N . GLY A 1 154 ? 22.990 -2.126 10.551 1.00 25.38 146 GLY A N 1
ATOM 1199 C CA . GLY A 1 154 ? 23.495 -3.386 11.050 1.00 25.84 146 GLY A CA 1
ATOM 1200 C C . GLY A 1 154 ? 23.121 -4.550 10.157 1.00 27.65 146 GLY A C 1
ATOM 1201 O O . GLY A 1 154 ? 23.994 -5.282 9.684 1.00 29.23 146 GLY A O 1
ATOM 1202 N N . ILE A 1 155 ? 21.820 -4.739 9.944 1.00 26.52 147 ILE A N 1
ATOM 1203 C CA . ILE A 1 155 ? 21.304 -5.680 8.959 1.00 26.49 147 ILE A CA 1
ATOM 1204 C C . ILE A 1 155 ? 20.122 -5.028 8.260 1.00 26.30 147 ILE A C 1
ATOM 1205 O O . ILE A 1 155 ? 19.440 -4.168 8.824 1.00 26.22 147 ILE A O 1
ATOM 1210 N N . THR A 1 156 ? 19.870 -5.448 7.026 1.00 30.43 148 THR A N 1
ATOM 1211 C CA . THR A 1 156 ? 18.620 -5.105 6.373 1.00 31.68 148 THR A CA 1
ATOM 1212 C C . THR A 1 156 ? 17.595 -6.189 6.672 1.00 33.01 148 THR A C 1
ATOM 1213 O O . THR A 1 156 ? 17.932 -7.371 6.774 1.00 39.28 148 THR A O 1
ATOM 1217 N N . VAL A 1 157 ? 16.343 -5.777 6.827 1.00 32.47 149 VAL A N 1
ATOM 1218 C CA A VAL A 1 157 ? 15.240 -6.647 7.213 0.69 33.11 149 VAL A CA 1
ATOM 1219 C CA B VAL A 1 157 ? 15.280 -6.714 7.142 0.31 32.86 149 VAL A CA 1
ATOM 1220 C C . VAL A 1 157 ? 14.116 -6.466 6.199 1.00 33.03 149 VAL A C 1
ATOM 1221 O O . VAL A 1 157 ? 13.970 -5.393 5.603 1.00 31.89 149 VAL A O 1
ATOM 1228 N N . GLU A 1 158 ? 13.307 -7.506 6.031 1.00 34.61 150 GLU A N 1
ATOM 1229 C CA . GLU A 1 158 ? 12.060 -7.376 5.306 1.00 36.31 150 GLU A CA 1
ATOM 1230 C C . GLU A 1 158 ? 11.172 -6.343 5.993 1.00 33.32 150 GLU A C 1
ATOM 1231 O O . GLU A 1 158 ? 11.439 -5.895 7.112 1.00 33.56 150 GLU A O 1
ATOM 1237 N N . ASP A 1 159 ? 10.090 -5.962 5.315 1.00 32.92 151 ASP A N 1
ATOM 1238 C CA . ASP A 1 159 ? 9.108 -5.067 5.931 1.00 31.47 151 ASP A CA 1
ATOM 1239 C C . ASP A 1 159 ? 8.232 -5.874 6.888 1.00 33.36 151 ASP A C 1
ATOM 1240 O O . ASP A 1 159 ? 7.062 -6.170 6.632 1.00 35.80 151 ASP A O 1
ATOM 1245 N N . TRP A 1 160 ? 8.840 -6.242 8.010 1.00 32.51 152 TRP A N 1
ATOM 1246 C CA . TRP A 1 160 ? 8.203 -7.002 9.072 1.00 34.22 152 TRP A CA 1
ATOM 1247 C C . TRP A 1 160 ? 8.172 -6.158 10.334 1.00 33.45 152 TRP A C 1
ATOM 1248 O O . TRP A 1 160 ? 8.981 -5.244 10.508 1.00 35.07 152 TRP A O 1
ATOM 1259 N N . TRP A 1 161 ? 7.257 -6.487 11.240 1.00 31.28 153 TRP A N 1
ATOM 1260 C CA . TRP A 1 161 ? 7.257 -5.822 12.534 1.00 30.58 153 TRP A CA 1
ATOM 1261 C C . TRP A 1 161 ? 8.306 -6.465 13.430 1.00 29.75 153 TRP A C 1
ATOM 1262 O O . TRP A 1 161 ? 8.264 -7.675 13.684 1.00 29.82 153 TRP A O 1
ATOM 1273 N N . ILE A 1 162 ? 9.240 -5.656 13.907 1.00 27.70 154 ILE A N 1
ATOM 1274 C CA . ILE A 1 162 ? 10.325 -6.129 14.757 1.00 26.87 154 ILE A CA 1
ATOM 1275 C C . ILE A 1 162 ? 9.917 -5.966 16.211 1.00 26.80 154 ILE A C 1
ATOM 1276 O O . ILE A 1 162 ? 9.538 -4.868 16.641 1.00 27.75 154 ILE A O 1
ATOM 1281 N N . ASN A 1 163 ? 9.997 -7.055 16.971 1.00 26.80 155 ASN A N 1
ATOM 1282 C CA . ASN A 1 163 ? 9.727 -7.026 18.406 1.00 26.45 155 ASN A CA 1
ATOM 1283 C C . ASN A 1 163 ? 11.056 -7.011 19.147 1.00 26.21 155 ASN A C 1
ATOM 1284 O O . ASN A 1 163 ? 11.821 -7.979 19.080 1.00 27.92 155 ASN A O 1
ATOM 1289 N N . TYR A 1 164 ? 11.341 -5.889 19.840 1.00 25.11 156 TYR A N 1
ATOM 1290 C CA . TYR A 1 164 ? 12.592 -5.682 20.553 1.00 24.07 156 TYR A CA 1
ATOM 1291 C C . TYR A 1 164 ? 12.519 -6.258 21.959 1.00 25.49 156 TYR A C 1
ATOM 1292 O O . TYR A 1 164 ? 11.470 -6.204 2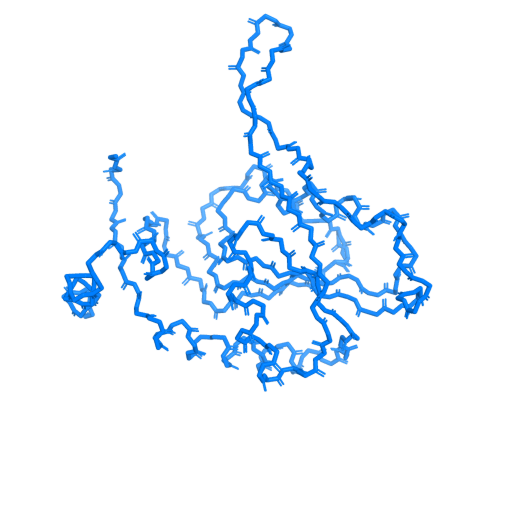2.604 1.00 24.88 156 TYR A O 1
ATOM 1301 N N . PRO A 1 165 ? 13.635 -6.795 22.452 1.00 24.15 157 PRO A N 1
ATOM 1302 C CA . PRO A 1 165 ? 13.621 -7.371 23.804 1.00 24.42 157 PRO A CA 1
ATOM 1303 C C . PRO A 1 165 ? 13.360 -6.333 24.883 1.00 23.44 157 PRO A C 1
ATOM 1304 O O . PRO A 1 165 ? 12.843 -6.676 25.956 1.00 24.32 157 PRO A O 1
ATOM 1308 N N . TRP A 1 166 ? 13.699 -5.073 24.629 1.00 22.42 158 TRP A N 1
ATOM 1309 C CA . TRP A 1 166 ? 13.463 -4.019 25.604 1.00 22.00 158 TRP A CA 1
ATOM 1310 C C . TRP A 1 166 ? 12.011 -3.566 25.638 1.00 23.39 158 TRP A C 1
ATOM 1311 O O . TRP A 1 166 ? 11.687 -2.628 26.374 1.00 24.32 158 TRP A O 1
ATOM 1322 N N . ASP A 1 167 ? 11.131 -4.225 24.880 1.00 24.20 159 ASP A N 1
ATOM 1323 C CA . ASP A 1 167 ? 9.687 -4.071 25.008 1.00 25.17 159 ASP A CA 1
ATOM 1324 C C . ASP A 1 167 ? 9.012 -5.320 25.568 1.00 26.38 159 ASP A C 1
ATOM 1325 O O . ASP A 1 167 ? 7.776 -5.389 25.595 1.00 28.24 159 ASP A O 1
ATOM 1330 N N . ALA A 1 168 ? 9.783 -6.305 26.021 1.00 26.56 160 ALA A N 1
ATOM 1331 C CA . ALA A 1 168 ? 9.233 -7.589 26.461 1.00 27.14 160 ALA A CA 1
ATOM 1332 C C . ALA A 1 168 ? 8.842 -7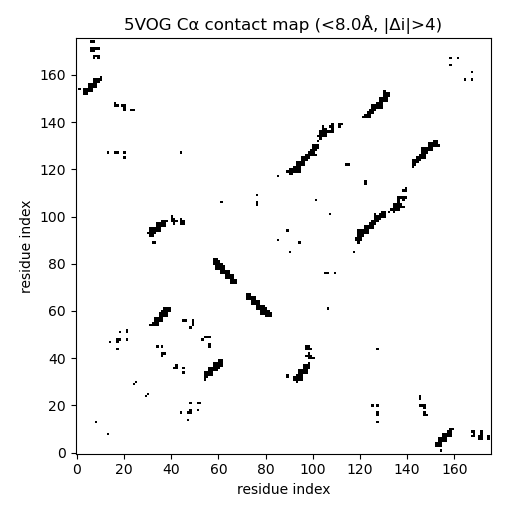.517 27.934 1.00 27.74 160 ALA A C 1
ATOM 1333 O O . ALA A 1 168 ? 9.711 -7.470 28.812 1.00 28.41 160 ALA A O 1
ATOM 1335 N N . LEU A 1 169 ? 7.538 -7.539 28.212 1.00 29.93 161 LEU A N 1
ATOM 1336 C CA . LEU A 1 169 ? 7.099 -7.707 29.592 1.00 31.73 161 LEU A CA 1
ATOM 1337 C C . LEU A 1 169 ? 7.555 -9.048 30.154 1.00 32.60 161 LEU A C 1
ATOM 1338 O O . LEU A 1 169 ? 7.879 -9.152 31.343 1.00 33.39 161 LEU A O 1
ATOM 1343 N N . ASP A 1 170 ? 7.602 -10.081 29.309 1.00 32.79 162 ASP A N 1
ATOM 1344 C CA . ASP A 1 170 ? 8.000 -11.438 29.687 1.00 34.38 162 ASP A CA 1
ATOM 1345 C C . ASP A 1 170 ? 9.171 -11.837 28.792 1.00 34.67 162 ASP A C 1
ATOM 1346 O O . ASP A 1 170 ? 8.966 -12.291 27.663 1.00 34.33 162 ASP A O 1
ATOM 1351 N N . ILE A 1 171 ? 10.400 -11.680 29.294 1.00 33.48 163 ILE A N 1
ATOM 1352 C CA . ILE A 1 171 ? 11.568 -11.913 28.445 1.00 32.21 163 ILE A CA 1
ATOM 1353 C C . ILE A 1 171 ? 11.695 -13.390 28.077 1.00 33.28 163 ILE A C 1
ATOM 1354 O O . ILE A 1 171 ? 12.243 -13.725 27.018 1.00 33.86 163 ILE A O 1
ATOM 1359 N N . ASP A 1 172 ? 11.195 -14.296 28.925 1.00 35.31 164 ASP A N 1
ATOM 1360 C CA . ASP A 1 172 ? 11.236 -15.713 28.577 1.00 37.18 164 ASP A CA 1
ATOM 1361 C C . ASP A 1 172 ? 10.338 -16.015 27.388 1.00 38.22 164 ASP A C 1
ATOM 1362 O O . ASP A 1 172 ? 10.728 -16.761 26.481 1.00 38.19 164 ASP A O 1
ATOM 1367 N N . GLU A 1 173 ? 9.126 -15.460 27.378 1.00 39.27 165 GLU A N 1
ATOM 1368 C CA . GLU A 1 173 ? 8.243 -15.671 26.238 1.00 39.78 165 GLU A CA 1
ATOM 1369 C C . GLU A 1 173 ? 8.793 -14.986 24.997 1.00 38.08 165 GLU A C 1
ATOM 1370 O O . GLU A 1 173 ? 8.711 -15.534 23.889 1.00 38.40 165 GLU A O 1
ATOM 1376 N N . HIS A 1 174 ? 9.370 -13.794 25.171 1.00 35.75 166 HIS A N 1
ATOM 1377 C CA . HIS A 1 174 ? 10.015 -13.101 24.066 1.00 33.61 166 HIS A CA 1
ATOM 1378 C C . HIS A 1 174 ? 11.110 -13.962 23.447 1.00 34.81 166 HIS A C 1
ATOM 1379 O O . HIS A 1 174 ? 11.194 -14.094 22.220 1.00 34.37 166 HIS A O 1
ATOM 1386 N N . ASN A 1 175 ? 11.965 -14.555 24.287 1.00 35.04 167 ASN A N 1
ATOM 1387 C CA . ASN A 1 175 ? 13.052 -15.375 23.769 1.00 34.58 167 ASN A CA 1
ATOM 1388 C C . ASN A 1 175 ? 12.519 -16.621 23.079 1.00 35.94 167 ASN A C 1
ATOM 1389 O O . ASN A 1 175 ? 13.092 -17.075 22.082 1.00 36.53 167 ASN A O 1
ATOM 1394 N N . ARG A 1 176 ? 11.424 -17.186 23.596 1.00 36.57 168 ARG A N 1
ATOM 1395 C CA . ARG A 1 176 ? 10.813 -18.341 22.944 1.00 39.46 168 ARG A CA 1
ATOM 1396 C C . ARG A 1 176 ? 10.380 -17.994 21.525 1.00 39.38 168 ARG A C 1
ATOM 1397 O O . ARG A 1 176 ? 10.625 -18.758 20.583 1.00 41.39 168 ARG A O 1
ATOM 1405 N N . LEU A 1 177 ? 9.743 -16.834 21.351 1.00 38.47 169 LEU A N 1
ATOM 1406 C CA . LEU A 1 177 ? 9.303 -16.423 20.022 1.00 37.02 169 LEU A CA 1
ATOM 1407 C C . LEU A 1 177 ? 10.481 -16.093 19.111 1.00 37.03 169 LEU A C 1
ATOM 1408 O O . LEU A 1 177 ? 10.389 -16.285 17.893 1.00 37.00 169 LEU A O 1
ATOM 1413 N N . ALA A 1 178 ? 11.593 -15.609 19.672 1.00 36.15 170 ALA A N 1
ATOM 1414 C CA . ALA A 1 178 ? 12.776 -15.341 18.857 1.00 36.43 170 ALA A CA 1
ATOM 1415 C C . ALA A 1 178 ? 13.378 -16.637 18.326 1.00 41.20 170 ALA A C 1
ATOM 1416 O O . ALA A 1 178 ? 13.761 -16.721 17.152 1.00 41.28 170 ALA A O 1
ATOM 1418 N N . GLU A 1 179 ? 13.469 -17.660 19.179 1.00 45.23 171 GLU A N 1
ATOM 1419 C CA . GLU A 1 179 ? 14.010 -18.943 18.742 1.00 50.90 171 GLU A CA 1
ATOM 1420 C C . GLU A 1 179 ? 13.052 -19.646 17.792 1.00 55.67 171 GLU A C 1
ATOM 1421 O O . GLU A 1 179 ? 13.484 -20.298 16.833 1.00 57.83 171 GLU A O 1
ATOM 1423 N N . ALA A 1 180 ? 11.748 -19.519 18.036 1.00 58.81 172 ALA A N 1
ATOM 1424 C CA . ALA A 1 180 ? 10.745 -20.113 17.160 1.00 62.49 172 ALA A CA 1
ATOM 1425 C C . ALA A 1 180 ? 10.681 -19.442 15.794 1.00 65.34 172 ALA A C 1
ATOM 1426 O O . ALA A 1 180 ? 9.890 -19.877 14.949 1.00 66.48 172 ALA A O 1
ATOM 1428 N N . GLY A 1 181 ? 11.485 -18.409 15.554 1.00 66.47 173 GLY A N 1
ATOM 1429 C CA . GLY A 1 181 ? 11.509 -17.749 14.266 1.00 68.51 173 GLY A CA 1
ATOM 1430 C C . GLY A 1 181 ? 12.758 -18.052 13.465 1.00 70.63 173 GLY A C 1
ATOM 1431 O O . GLY A 1 181 ? 12.834 -17.721 12.278 1.00 71.04 173 GLY A O 1
ATOM 1432 N N . ARG A 1 182 ? 13.745 -18.679 14.099 1.00 72.18 174 ARG A N 1
ATOM 1433 C CA . ARG A 1 182 ? 14.989 -19.025 13.418 1.00 73.93 174 ARG A CA 1
ATOM 1434 C C . ARG A 1 182 ? 14.822 -20.288 12.580 1.00 74.31 174 ARG A C 1
ATOM 1435 O O . ARG A 1 182 ? 14.613 -20.217 11.368 1.00 74.66 174 ARG A O 1
#

Sequence (176 aa):
HHMKQKIWYTYDDIHRRVIKALAEEKIRNAGVKYDAMIAIGGGGFIPARMLLRCFLEIPIYAVTTAYYYDSDNEGQVTEEVVKKVQWLLDPVPEVVLRGKNVLVVDEVDDSRVTMEFCLKELLKEDFDTVGVAVVLHEKIKAKAGKIPEEGGIPYFSGITVVEDWWINYPWDALDIDEHNRLAEAGR

InterPro domains:
  IPR000836 Phosphoribosyltransferase domain [PF00156] (10-150)
  IPR000836 Phosphoribosyltransferase domain [cd06223] (15-148)
  IPR029057 Phosphoribosyltransferase-like [G3DSA:3.40.50.2020] (1-175)
  IPR029057 Phosphoribosyltransferase-like [SSF53271] (4-168)

CATH classification: 3.40.50.2020

Radius of gyration: 16.73 Å; Cα contacts (8 Å, |Δi|>4): 333; chains: 1; bounding box: 46×45×29 Å

B-factor: mean 35.61, std 15.75, range [18.86, 113.28]